Protein 1X7F (pdb70)

Sequence (347 aa):
MERKLGISLYPEEHSTKEKDMAYISAAARRHGFSRIFTCLLSVAEFKEIINHAKDNNMEVILDVAPAVFYSDLSFFAELGADGIRLDVGFDGLTEAKMTNNPYGLKIELNVSNNDIAYLEENILSHQANKSALIGCHNFYPQKFTGLPYDYFIRCSEERFKKHGIRSSAAFITSHVANIGPWDINDGLCTLEEHRNLPIEVQAKHLWATGLIDDVIIGNAYASEEEELEKLGNLNRYYMLQLKVHFVDEATEVEKRATLQELHVRRGDITEYMVRSTEVRRKKYKDYDFPVRESVLQERGQVVIIGNNSFGKYKGELQQIILKEMPIDEERKNIVGTIAEEEELFLLDYVGAWTQFTCVE

B-factor: mean 38.88, std 7.02, range [10.24, 74.24]

CATH classification: 3.20.20.70 (+1 more: 2.40.100.10)

Solvent-accessible surface area: 16015 Å² total; per-residue (Å²): 153,113,49,31,0,0,0,0,1,2,16,76,83,30,57,63,101,117,1,33,62,10,0,37,16,0,31,154,31,39,5,30,2,2,10,4,14,28,34,103,116,77,99,24,78,76,7,4,66,48,0,118,99,47,127,5,24,1,1,0,22,17,32,117,100,64,176,266,70,110,7,38,94,21,32,122,5,27,9,56,0,9,17,16,65,118,32,112,87,0,71,43,0,1,122,14,5,92,24,121,99,62,5,64,0,1,0,17,0,9,79,34,89,58,23,5,80,60,0,50,83,53,164,28,64,94,90,8,6,3,0,0,0,36,29,41,25,106,117,168,57,10,14,85,69,102,54,0,30,121,0,0,88,77,5,105,158,35,59,9,35,3,0,0,3,0,1,6,99,82,14,138,34,7,9,155,138,101,51,52,13,0,0,0,0,36,85,0,13,136,29,46,5,33,1,0,0,20,1,0,10,30,24,27,21,1,12,0,0,1,0,0,3,1,46,6,30,88,105,14,2,79,84,0,26,112,22,65,41,136,43,20,33,0,76,2,93,37,38,146,105,11,47,129,17,0,61,86,0,0,66,133,22,97,1,42,18,77,16,96,100,40,116,90,22,0,48,2,8,113,5,38,119,130,8,127,128,98,97,0,61,78,56,152,14,73,69,7,85,89,2,13,0,3,0,3,0,65,60,30,60,146,79,39,0,3,1,9,0,0,18,89,112,27,108,95,28,92,114,13,1,29,0,0,56,5,5,151,70,3,37,58,0,1,105,50,1,27,54,170,40,93,0,25,1,48,134

Structure (mmCIF, N/CA/C/O backbone):
data_1X7F
#
_entry.id   1X7F
#
_cell.length_a   141.681
_cell.length_b   141.681
_cell.length_c   141.681
_cell.angle_alpha   90.00
_cell.angle_beta   90.00
_cell.angle_gamma   90.00
#
_symmetry.space_group_name_H-M   'P 43 3 2'
#
loop_
_entity.id
_entity.type
_entity.pdbx_description
1 polymer 'outer surface protein'
2 water water
#
loop_
_atom_s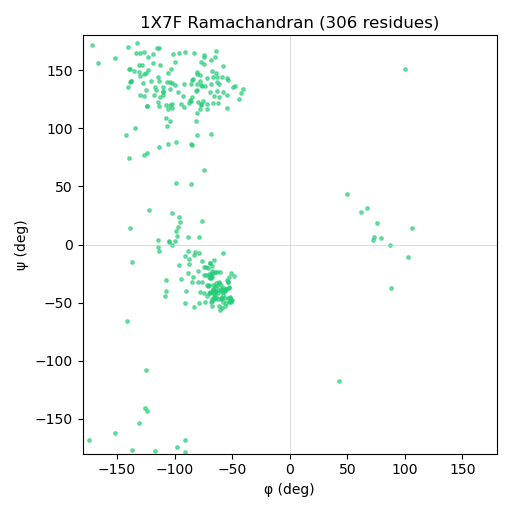ite.group_PDB
_atom_site.id
_atom_site.type_symbol
_atom_site.label_atom_id
_atom_site.label_alt_id
_atom_site.label_comp_id
_atom_site.label_asym_id
_atom_site.label_entity_id
_atom_site.label_seq_id
_atom_site.pdbx_PDB_ins_code
_atom_site.Cartn_x
_atom_site.Cartn_y
_atom_site.Cartn_z
_atom_site.occupancy
_atom_site.B_iso_or_equiv
_atom_site.auth_seq_id
_atom_site.auth_comp_id
_atom_site.auth_asym_id
_atom_site.auth_atom_id
_atom_site.pdbx_PDB_model_num
ATOM 1 N N . MET A 1 25 ? 0.347 -23.470 12.685 1.00 51.41 1 MET A N 1
ATOM 2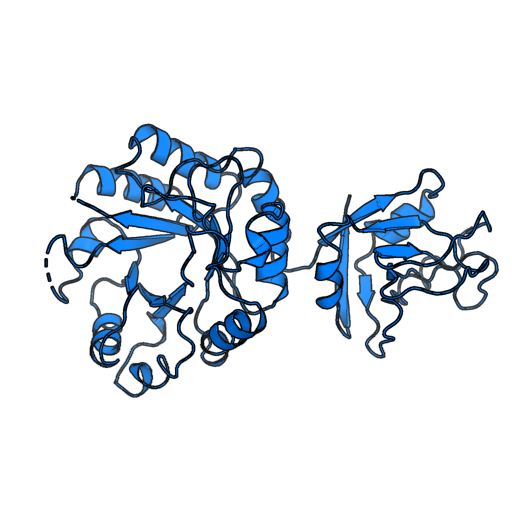 C CA . MET A 1 25 ? 1.628 -24.195 12.402 1.00 52.09 1 MET A CA 1
ATOM 3 C C . MET A 1 25 ? 2.522 -24.288 13.641 1.00 49.85 1 MET A C 1
ATOM 4 O O . MET A 1 25 ? 2.750 -23.292 14.332 1.00 50.06 1 MET A O 1
ATOM 9 N N . GLU A 1 26 ? 3.006 -25.501 13.905 1.00 47.83 2 GLU A N 1
ATOM 10 C CA . GLU A 1 26 ? 3.907 -25.789 15.017 1.00 46.39 2 GLU A CA 1
ATOM 11 C C . GLU A 1 26 ? 5.191 -24.966 14.934 1.00 44.03 2 GLU A C 1
ATOM 12 O O . GLU A 1 26 ? 5.692 -24.696 13.835 1.00 44.33 2 GLU A O 1
ATOM 18 N N . ARG A 1 27 ? 5.697 -24.558 16.100 1.00 41.24 3 ARG A N 1
ATOM 19 C CA . ARG A 1 27 ? 6.910 -23.731 16.210 1.00 38.82 3 ARG A CA 1
ATOM 20 C C . ARG A 1 27 ? 8.033 -24.525 16.858 1.00 37.51 3 ARG A C 1
ATOM 21 O O . ARG A 1 27 ? 7.854 -25.118 17.923 1.00 37.64 3 ARG A O 1
ATOM 29 N N . LYS A 1 28 ? 9.179 -24.569 16.191 1.00 36.43 4 LYS A N 1
ATOM 30 C CA . LYS A 1 28 ? 10.290 -25.384 16.658 1.00 35.85 4 LYS A CA 1
ATOM 31 C C . LYS A 1 28 ? 11.448 -24.527 17.093 1.00 34.62 4 LYS A C 1
ATOM 32 O O . LYS A 1 28 ? 11.609 -23.397 16.618 1.00 33.67 4 LYS A O 1
ATOM 38 N N . LEU A 1 29 ? 12.253 -25.086 17.995 1.00 34.20 5 LEU A N 1
ATOM 39 C CA . LEU A 1 29 ? 13.578 -24.558 18.305 1.00 33.61 5 LEU A CA 1
ATOM 40 C C . LEU A 1 29 ? 14.634 -25.437 17.642 1.00 33.89 5 LEU A C 1
ATOM 41 O O . LEU A 1 29 ? 14.513 -26.665 17.623 1.00 32.96 5 LEU A O 1
ATOM 46 N N . GLY A 1 30 ? 15.669 -24.797 17.097 1.00 34.20 6 GLY A N 1
ATOM 47 C CA . GLY A 1 30 ? 16.759 -25.515 16.448 1.00 33.36 6 GLY A CA 1
ATOM 48 C C . GLY A 1 30 ? 18.124 -25.086 16.934 1.00 33.46 6 GLY A C 1
ATOM 49 O O . GLY A 1 30 ? 18.257 -24.048 17.571 1.00 33.59 6 GLY A O 1
ATOM 50 N N . ILE A 1 31 ? 19.129 -25.906 16.626 1.00 34.15 7 ILE A N 1
ATOM 51 C CA . ILE A 1 31 ? 20.553 -25.645 16.911 1.00 33.93 7 ILE A CA 1
ATOM 52 C C . ILE A 1 31 ? 21.356 -25.891 15.635 1.00 34.65 7 ILE A C 1
ATOM 53 O O . ILE A 1 31 ? 20.939 -26.678 14.772 1.00 33.84 7 ILE A O 1
ATOM 58 N N . SER A 1 32 ? 22.515 -25.244 15.512 1.00 35.05 8 SER A N 1
ATOM 59 C CA . SER A 1 32 ? 23.396 -25.528 14.376 1.00 34.77 8 SER A CA 1
ATOM 60 C C . SER A 1 32 ? 24.596 -26.341 14.812 1.00 35.63 8 SER A C 1
ATOM 61 O O . SER A 1 32 ? 25.055 -26.187 15.943 1.00 36.53 8 SER A O 1
ATOM 64 N N . LEU A 1 33 ? 25.090 -27.204 13.913 1.00 35.93 9 LEU A N 1
ATOM 65 C CA . LEU A 1 33 ? 26.341 -27.944 14.112 1.00 36.27 9 LEU A CA 1
ATOM 66 C C . LEU A 1 33 ? 27.344 -27.684 12.989 1.00 36.22 9 LEU A C 1
ATOM 67 O O . LEU A 1 33 ? 26.965 -27.423 11.849 1.00 36.00 9 LEU A O 1
ATOM 72 N N . TYR A 1 34 ? 28.629 -27.761 13.328 1.00 36.13 10 TYR A N 1
ATOM 73 C CA . TYR A 1 34 ? 29.716 -27.629 12.355 1.00 35.37 10 TYR A CA 1
ATOM 74 C C . TYR A 1 34 ? 30.736 -28.666 12.757 1.00 35.35 10 TYR A C 1
ATOM 75 O O . TYR A 1 34 ? 31.774 -28.333 13.332 1.00 35.59 10 TYR A O 1
ATOM 84 N N . PRO A 1 35 ? 30.436 -29.937 12.471 1.00 35.51 11 PRO A N 1
ATOM 85 C CA . PRO A 1 35 ? 31.224 -31.044 13.003 1.00 35.68 11 PRO A CA 1
ATOM 86 C C . PRO A 1 35 ? 32.725 -30.973 12.696 1.00 35.66 11 PRO A C 1
ATOM 87 O O . PRO A 1 35 ? 33.536 -31.439 13.502 1.00 34.90 11 PRO A O 1
ATOM 91 N N A GLU A 1 36 ? 33.091 -30.391 11.557 0.50 35.96 12 GLU A N 1
ATOM 92 N N B GLU A 1 36 ? 33.080 -30.378 11.560 0.50 36.11 12 GLU A N 1
ATOM 93 C CA A GLU A 1 36 ? 34.508 -30.301 11.175 0.50 36.73 12 GLU A CA 1
ATOM 94 C CA B GLU A 1 36 ? 34.485 -30.268 11.147 0.50 37.05 12 GLU A CA 1
ATOM 95 C C A GLU A 1 36 ? 35.298 -29.355 12.082 0.50 37.03 12 GLU A C 1
ATOM 96 C C B GLU A 1 36 ? 35.288 -29.350 12.065 0.50 37.21 12 GLU A C 1
ATOM 97 O O A GLU A 1 36 ? 36.514 -29.486 12.206 0.50 37.08 12 GLU A O 1
ATOM 98 O O B GLU A 1 36 ? 36.503 -29.495 12.185 0.50 37.24 12 GLU A O 1
ATOM 109 N N . HIS A 1 37 ? 34.595 -28.422 12.722 1.00 37.51 13 HIS A N 1
ATOM 110 C CA . HIS A 1 37 ? 35.215 -27.491 13.670 1.00 37.93 13 HIS A CA 1
ATOM 111 C C . HIS A 1 37 ? 35.154 -27.981 15.120 1.00 37.83 13 HIS A C 1
ATOM 112 O O . HIS A 1 37 ? 35.430 -27.211 16.048 1.00 38.18 13 HIS A O 1
ATOM 119 N N . SER A 1 38 ? 34.803 -29.256 15.305 1.00 37.24 14 SER A N 1
ATOM 120 C CA . SER A 1 38 ? 34.599 -29.831 16.635 1.00 37.25 14 SER A CA 1
ATOM 121 C C . SER A 1 38 ? 34.891 -31.341 16.663 1.00 37.15 14 SER A C 1
ATOM 122 O O . SER A 1 38 ? 35.583 -31.861 15.778 1.00 37.73 14 SER A O 1
ATOM 125 N N . THR A 1 39 ? 34.402 -32.028 17.699 1.00 36.69 15 THR A N 1
ATOM 126 C CA . THR A 1 39 ? 34.445 -33.491 17.761 1.00 36.70 15 THR A CA 1
ATOM 127 C C . THR A 1 39 ? 33.032 -34.052 17.829 1.00 36.26 15 THR A C 1
ATOM 128 O O . THR A 1 39 ? 32.115 -33.363 18.251 1.00 36.61 15 THR A O 1
ATOM 132 N N . LYS A 1 40 ? 32.859 -35.302 17.410 1.00 36.51 16 LYS A N 1
ATOM 133 C CA . LYS A 1 40 ? 31.545 -35.947 17.438 1.00 36.70 16 LYS A CA 1
ATOM 134 C C . LYS A 1 40 ? 30.996 -36.041 18.867 1.00 36.99 16 LYS A C 1
ATOM 135 O O . LYS A 1 40 ? 29.793 -35.955 19.067 1.00 37.14 16 LYS A O 1
ATOM 141 N N . GLU A 1 41 ? 31.893 -36.190 19.843 1.00 37.60 17 GLU A N 1
ATOM 142 C CA . GLU A 1 41 ? 31.539 -36.280 21.259 1.00 38.11 17 GLU A CA 1
ATOM 143 C C . GLU A 1 41 ? 30.813 -35.028 21.744 1.00 38.03 17 GLU A C 1
ATOM 144 O O . GLU A 1 41 ? 29.696 -35.115 22.250 1.00 38.45 17 GLU A O 1
ATOM 150 N N . LYS A 1 42 ? 31.444 -33.869 21.579 1.00 38.17 18 LYS A N 1
ATOM 151 C CA . LYS A 1 42 ? 30.854 -32.600 22.014 1.00 38.15 18 LYS A CA 1
ATOM 152 C C . LYS A 1 42 ? 29.627 -32.194 21.201 1.00 37.66 18 LYS A C 1
ATOM 153 O O . LYS A 1 42 ? 28.783 -31.441 21.693 1.00 38.18 18 LYS A O 1
ATOM 159 N N . ASP A 1 43 ? 29.536 -32.676 19.961 1.00 36.71 19 ASP A N 1
ATOM 160 C CA . ASP A 1 43 ? 28.365 -32.417 19.116 1.00 36.03 19 ASP A CA 1
ATOM 161 C C . ASP A 1 43 ? 27.184 -33.261 19.601 1.00 35.60 19 ASP A C 1
ATOM 162 O O . ASP A 1 43 ? 26.041 -32.788 19.636 1.00 35.41 19 ASP A O 1
ATOM 167 N N . MET A 1 44 ? 27.473 -34.514 19.946 1.00 34.90 20 MET A N 1
ATOM 168 C CA . MET A 1 44 ? 26.460 -35.442 20.444 1.00 34.97 20 MET A CA 1
ATOM 169 C C . MET A 1 44 ? 25.981 -35.029 21.831 1.00 34.57 20 MET A C 1
ATOM 170 O O . MET A 1 44 ? 24.789 -35.068 22.108 1.00 35.12 20 MET A O 1
ATOM 175 N N . ALA A 1 45 ? 26.911 -34.612 22.687 1.00 34.55 21 ALA A N 1
ATOM 176 C CA . ALA A 1 45 ? 26.569 -34.053 23.991 1.00 35.24 21 ALA A CA 1
ATOM 177 C C . ALA A 1 45 ? 25.656 -32.806 23.870 1.00 35.72 21 ALA A C 1
ATOM 178 O O . ALA A 1 45 ? 24.715 -32.630 24.654 1.00 37.03 21 ALA A O 1
ATOM 180 N N . TYR A 1 46 ? 25.918 -31.977 22.867 1.00 35.41 22 TYR A N 1
ATOM 181 C CA . TYR A 1 46 ? 25.138 -30.757 22.591 1.00 35.39 22 TYR A CA 1
ATOM 182 C C . TYR A 1 46 ? 23.710 -31.044 22.131 1.00 34.81 22 TYR A C 1
ATOM 183 O O . TYR A 1 46 ? 22.761 -30.410 22.600 1.00 35.36 22 TYR A O 1
ATOM 192 N N . ILE A 1 47 ? 23.581 -31.972 21.186 1.00 34.66 23 ILE A N 1
ATOM 193 C CA . ILE A 1 47 ? 22.295 -32.495 20.738 1.00 34.35 23 ILE A CA 1
ATOM 194 C C . ILE A 1 47 ? 21.496 -32.991 21.945 1.00 35.51 23 ILE A C 1
ATOM 195 O O . ILE A 1 47 ? 20.311 -32.681 22.074 1.00 35.13 23 ILE A O 1
ATOM 200 N N . SER A 1 48 ? 22.151 -33.753 22.828 1.00 35.98 24 SER A N 1
ATOM 201 C CA . SER A 1 48 ? 21.518 -34.227 24.063 1.00 36.82 24 SER A CA 1
ATOM 202 C C . SER A 1 48 ? 21.044 -33.065 24.953 1.00 36.85 24 SER A C 1
ATOM 203 O O . SER A 1 48 ? 19.917 -33.091 25.448 1.00 37.64 24 SER A O 1
ATOM 206 N N . ALA A 1 49 ? 21.922 -32.076 25.150 1.00 36.05 25 ALA A N 1
ATOM 207 C CA . ALA A 1 49 ? 21.642 -30.858 25.910 1.00 36.38 25 ALA A CA 1
ATOM 208 C C . ALA A 1 49 ? 20.459 -30.078 25.346 1.00 36.49 25 ALA A C 1
ATOM 209 O O . ALA A 1 49 ? 19.563 -29.705 26.088 1.00 37.43 25 ALA A O 1
ATOM 211 N N . ALA A 1 50 ? 20.461 -29.829 24.038 1.00 36.45 26 ALA A N 1
ATOM 212 C CA . ALA A 1 50 ? 19.372 -29.091 23.386 1.00 36.25 26 ALA A CA 1
ATOM 213 C C . ALA A 1 50 ? 18.027 -29.834 23.451 1.00 36.40 26 ALA A C 1
ATOM 214 O O . ALA A 1 50 ? 16.969 -29.206 23.548 1.00 36.34 26 ALA A O 1
ATOM 216 N N . ALA A 1 51 ? 18.091 -31.165 23.414 1.00 36.53 27 ALA A N 1
ATOM 217 C CA . ALA A 1 51 ? 16.918 -32.042 23.479 1.00 36.77 27 ALA A CA 1
ATOM 218 C C . ALA A 1 51 ? 16.178 -31.959 24.799 1.00 36.89 27 ALA A C 1
ATOM 219 O O . ALA A 1 51 ? 14.955 -32.088 24.819 1.00 36.80 27 ALA A O 1
ATOM 221 N N A ARG A 1 52 ? 16.904 -31.769 25.899 0.50 36.82 28 ARG A N 1
ATOM 222 N N B ARG A 1 52 ? 16.916 -31.755 25.889 0.50 37.26 28 ARG A N 1
ATOM 223 C CA A ARG A 1 52 ? 16.250 -31.648 27.203 0.50 37.00 28 ARG A CA 1
ATOM 224 C CA B ARG A 1 52 ? 16.300 -31.635 27.207 0.50 37.99 28 ARG A CA 1
ATOM 225 C C A ARG A 1 52 ? 15.763 -30.214 27.479 0.50 36.72 28 ARG A C 1
ATOM 226 C C B ARG A 1 52 ? 15.557 -30.308 27.385 0.50 37.25 28 ARG A C 1
ATOM 227 O O A ARG A 1 52 ? 15.424 -29.862 28.612 0.50 37.07 28 ARG A O 1
ATOM 228 O O B ARG A 1 52 ? 14.836 -30.127 28.367 0.50 37.63 28 ARG A O 1
ATOM 243 N N . HIS A 1 53 ? 15.722 -29.401 26.421 1.00 36.37 29 HIS A N 1
ATOM 244 C CA . HIS A 1 53 ? 15.050 -28.086 26.443 1.00 35.63 29 HIS A CA 1
ATOM 245 C C . HIS A 1 53 ? 14.104 -27.868 25.251 1.00 34.85 29 HIS A C 1
ATOM 246 O O . HIS A 1 53 ? 13.846 -26.728 24.868 1.00 35.80 29 HIS A O 1
ATOM 253 N N . GLY A 1 54 ? 13.617 -28.956 24.658 1.00 34.92 30 GLY A N 1
ATOM 254 C CA . GLY A 1 54 ? 12.612 -28.907 23.584 1.00 35.06 30 GLY A CA 1
ATOM 255 C C . GLY A 1 54 ? 13.058 -28.487 22.189 1.00 35.32 30 GLY A C 1
ATOM 256 O O . GLY A 1 54 ? 12.231 -28.093 21.352 1.00 35.38 30 GLY A O 1
ATOM 257 N N . PHE A 1 55 ? 14.359 -28.554 21.922 1.00 34.66 31 PHE A N 1
ATOM 258 C CA . PHE A 1 55 ? 14.846 -28.341 20.562 1.00 34.06 31 PHE A CA 1
ATOM 259 C C . PHE A 1 55 ? 14.559 -29.622 19.763 1.00 33.85 31 PHE A C 1
ATOM 260 O O . PHE A 1 55 ? 14.736 -30.726 20.270 1.00 32.32 31 PHE A O 1
ATOM 268 N N . SER A 1 56 ? 14.086 -29.468 18.531 1.00 33.63 32 SER A N 1
ATOM 269 C CA . SER A 1 56 ? 13.725 -30.623 17.711 1.00 34.13 32 SER A CA 1
ATOM 270 C C . SER A 1 56 ? 14.169 -30.470 16.246 1.00 34.17 32 SER A C 1
ATOM 271 O O . SER A 1 56 ? 13.714 -31.197 15.366 1.00 34.20 32 SER A O 1
ATOM 274 N N . ARG A 1 57 ? 15.047 -29.510 15.993 1.00 35.63 33 ARG A N 1
ATOM 275 C CA . ARG A 1 57 ? 15.516 -29.234 14.645 1.00 36.64 33 ARG A CA 1
ATOM 276 C C . ARG A 1 57 ? 17.021 -28.952 14.681 1.00 36.66 33 ARG A C 1
ATOM 277 O O . ARG A 1 57 ? 17.511 -28.291 15.604 1.00 36.35 33 ARG A O 1
ATOM 285 N N . ILE A 1 58 ? 17.742 -29.475 13.688 1.00 36.42 34 ILE A N 1
ATOM 286 C CA . ILE A 1 58 ? 19.175 -29.233 13.535 1.00 36.97 34 ILE A CA 1
ATOM 287 C C . ILE A 1 58 ? 19.514 -28.669 12.143 1.00 38.10 34 ILE A C 1
ATOM 288 O O . ILE A 1 58 ? 19.042 -29.183 11.121 1.00 38.03 34 ILE A O 1
ATOM 293 N N . PHE A 1 59 ? 20.325 -27.614 12.120 1.00 38.26 35 PHE A N 1
ATOM 294 C CA . PHE A 1 59 ? 20.965 -27.146 10.893 1.00 39.07 35 PHE A CA 1
ATOM 295 C C . PHE A 1 59 ? 22.422 -27.600 10.886 1.00 39.74 35 PHE A C 1
ATOM 296 O O . PHE A 1 59 ? 23.186 -27.296 11.787 1.00 39.34 35 PHE A O 1
ATOM 304 N N . THR A 1 60 ? 22.810 -28.363 9.884 1.00 42.43 36 THR A N 1
ATOM 305 C CA . THR A 1 60 ? 24.194 -28.823 9.847 1.00 45.20 36 THR A CA 1
ATOM 306 C C . THR A 1 60 ? 24.883 -28.489 8.539 1.00 45.56 36 THR A C 1
ATOM 307 O O . THR A 1 60 ? 24.267 -28.481 7.470 1.00 45.33 36 THR A O 1
ATOM 311 N N . CYS A 1 61 ? 26.175 -28.219 8.661 1.00 46.75 37 CYS A N 1
ATOM 312 C CA . CYS A 1 61 ? 26.959 -27.613 7.610 1.00 47.11 37 CYS A CA 1
ATOM 313 C C . CYS A 1 61 ? 28.180 -28.458 7.243 1.00 47.39 37 CYS A C 1
ATOM 314 O O . CYS A 1 61 ? 29.050 -28.713 8.084 1.00 47.05 37 CYS A O 1
ATOM 317 N N . LEU A 1 62 ? 28.233 -28.892 5.987 1.00 47.93 38 LEU A N 1
ATOM 318 C CA . LEU A 1 62 ? 29.380 -29.634 5.478 1.00 49.02 38 LEU A CA 1
ATOM 319 C C . LEU A 1 62 ? 30.182 -28.724 4.558 1.00 49.00 38 LEU A C 1
ATOM 320 O O . LEU A 1 62 ? 29.802 -28.488 3.408 1.00 49.01 38 LEU A O 1
ATOM 325 N N . LEU A 1 63 ? 31.285 -28.205 5.089 1.00 49.27 39 LEU A N 1
ATOM 326 C CA . LEU A 1 63 ? 32.096 -27.209 4.398 1.00 50.05 39 LEU A CA 1
ATOM 327 C C . LEU A 1 63 ? 33.196 -27.826 3.540 1.00 50.39 39 LEU A C 1
ATOM 328 O O . LEU A 1 63 ? 33.437 -27.369 2.427 1.00 50.73 39 LEU A O 1
ATOM 333 N N . SER A 1 64 ? 33.843 -28.871 4.049 1.00 50.92 40 SER A N 1
ATOM 334 C CA . SER A 1 64 ? 34.992 -29.470 3.376 1.00 51.44 40 SER A CA 1
ATOM 335 C C . SER A 1 64 ? 34.941 -30.995 3.407 1.00 51.97 40 SER A C 1
ATOM 336 O O . SER A 1 64 ? 34.515 -31.594 4.399 1.00 52.93 40 SER A O 1
ATOM 339 N N . VAL A 1 73 ? 31.786 -39.271 6.467 1.00 50.00 49 VAL A N 1
ATOM 340 C CA . VAL A 1 73 ? 30.545 -39.988 6.190 1.00 49.87 49 VAL A CA 1
ATOM 341 C C . VAL A 1 73 ? 30.034 -40.665 7.460 1.00 50.05 49 VAL A C 1
ATOM 342 O O . VAL A 1 73 ? 28.980 -40.293 7.972 1.00 49.95 49 VAL A O 1
ATOM 346 N N . ALA A 1 74 ? 30.790 -41.643 7.964 1.00 50.11 50 ALA A N 1
ATOM 347 C CA . ALA A 1 74 ? 30.383 -42.440 9.133 1.00 50.02 50 ALA A CA 1
ATOM 348 C C . ALA A 1 74 ? 30.152 -41.617 10.407 1.00 50.05 50 ALA A C 1
ATOM 349 O O . ALA A 1 74 ? 29.272 -41.941 11.212 1.00 49.90 50 ALA A O 1
ATOM 351 N N . GLU A 1 75 ? 30.943 -40.559 10.583 1.00 49.80 51 GLU A N 1
ATOM 352 C CA . GLU A 1 75 ? 30.823 -39.694 11.757 1.00 49.67 51 GLU A CA 1
ATO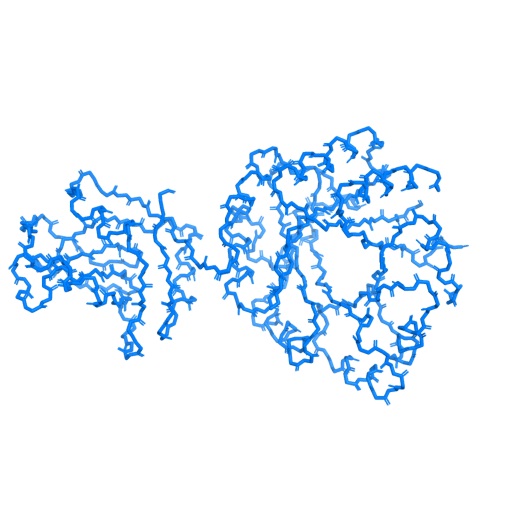M 353 C C . GLU A 1 75 ? 29.646 -38.732 11.648 1.00 49.46 51 GLU A C 1
ATOM 354 O O . GLU A 1 75 ? 28.946 -38.504 12.634 1.00 49.49 51 GLU A O 1
ATOM 360 N N . PHE A 1 76 ? 29.439 -38.166 10.456 1.00 49.23 52 PHE A N 1
ATOM 361 C CA . PHE A 1 76 ? 28.203 -37.443 10.143 1.00 48.74 52 PHE A CA 1
ATOM 362 C C . PHE A 1 76 ? 27.006 -38.378 10.344 1.00 48.22 52 PHE A C 1
ATOM 363 O O . PHE A 1 76 ? 25.959 -37.957 10.817 1.00 48.25 52 PHE A O 1
ATOM 371 N N . LYS A 1 77 ? 27.189 -39.649 9.994 1.00 47.22 53 LYS A N 1
ATOM 372 C CA . LYS A 1 77 ? 26.168 -40.681 10.166 1.00 46.79 53 LYS A CA 1
ATOM 373 C C . LYS A 1 77 ? 25.874 -40.986 11.640 1.00 46.01 53 LYS A C 1
ATOM 374 O O . LYS A 1 77 ? 24.706 -41.225 12.011 1.00 45.48 53 LYS A O 1
ATOM 380 N N . GLU A 1 78 ? 26.932 -40.995 12.463 1.00 45.36 54 GLU A N 1
ATOM 381 C CA . GLU A 1 78 ? 26.782 -41.206 13.901 1.00 44.99 54 GLU A CA 1
ATOM 382 C C . GLU A 1 78 ? 26.058 -40.025 14.548 1.00 44.71 54 GLU A C 1
ATOM 383 O O . GLU A 1 78 ? 25.052 -40.207 15.242 1.00 44.76 54 GLU A O 1
ATOM 389 N N . ILE A 1 79 ? 26.577 -38.822 14.306 1.00 43.77 55 ILE A N 1
ATOM 390 C CA . ILE A 1 79 ? 25.975 -37.595 14.808 1.00 43.37 55 ILE A CA 1
ATOM 391 C C . ILE A 1 79 ? 24.495 -37.507 14.422 1.00 43.13 55 ILE A C 1
ATOM 392 O O . ILE A 1 79 ? 23.651 -37.255 15.285 1.00 42.77 55 ILE A O 1
ATOM 397 N N . ILE A 1 80 ? 24.191 -37.735 13.140 1.00 42.75 56 ILE A N 1
ATOM 398 C CA . ILE A 1 80 ? 22.814 -37.649 12.627 1.00 42.65 56 ILE A CA 1
ATOM 399 C C . ILE A 1 80 ? 21.898 -38.719 13.238 1.00 42.66 56 ILE A C 1
ATOM 400 O O . ILE A 1 80 ? 20.714 -38.460 13.497 1.00 42.98 56 ILE A O 1
ATOM 405 N N . ASN A 1 81 ? 22.455 -39.902 13.480 1.00 41.82 57 ASN A N 1
ATOM 406 C CA . ASN A 1 81 ? 21.715 -40.989 14.123 1.00 41.93 57 ASN A CA 1
ATOM 407 C C . ASN A 1 81 ? 21.374 -40.635 15.572 1.00 41.06 57 ASN A C 1
ATOM 408 O O . ASN A 1 81 ? 20.273 -40.912 16.053 1.00 40.18 57 ASN A O 1
ATOM 413 N N . HIS A 1 82 ? 22.335 -40.024 16.257 1.00 40.33 58 HIS A N 1
ATOM 414 C CA . HIS A 1 82 ? 22.122 -39.549 17.609 1.00 40.31 58 HIS A CA 1
ATOM 415 C C . HIS A 1 82 ? 21.020 -38.484 17.602 1.00 40.03 58 HIS A C 1
ATOM 416 O O . HIS A 1 82 ? 20.142 -38.495 18.463 1.00 40.05 58 HIS A O 1
ATOM 423 N N . ALA A 1 83 ? 21.056 -37.602 16.602 1.00 39.58 59 ALA A N 1
ATOM 424 C CA . ALA A 1 83 ? 20.012 -36.601 16.382 1.00 39.37 59 ALA A CA 1
ATOM 425 C C . ALA A 1 83 ? 18.629 -37.216 16.163 1.00 39.50 59 ALA A C 1
ATOM 426 O O . ALA A 1 83 ? 17.650 -36.759 16.752 1.00 39.38 59 ALA A O 1
ATOM 428 N N . LYS A 1 84 ? 18.553 -38.239 15.315 1.00 40.05 60 LYS A N 1
ATOM 429 C CA . LYS A 1 84 ? 17.285 -38.914 15.018 1.00 41.05 60 LYS A CA 1
ATOM 430 C C . LYS A 1 84 ? 16.731 -39.726 16.206 1.00 40.73 60 LYS A C 1
ATOM 431 O O . LYS A 1 84 ? 15.519 -39.895 16.325 1.00 40.81 60 LYS A O 1
ATOM 437 N N . ASP A 1 85 ? 17.622 -40.219 17.070 1.00 40.90 61 ASP A N 1
ATOM 438 C CA . ASP A 1 85 ? 17.228 -40.900 18.308 1.00 40.88 61 ASP A CA 1
ATOM 439 C C . ASP A 1 85 ? 16.627 -39.901 19.300 1.00 41.01 61 ASP A C 1
ATOM 440 O O . ASP A 1 85 ? 15.836 -40.277 20.174 1.00 40.32 61 ASP A O 1
ATOM 445 N N . ASN A 1 86 ? 17.020 -38.635 19.161 1.00 40.85 62 ASN A N 1
ATOM 446 C CA . ASN A 1 86 ? 16.497 -37.556 19.990 1.00 41.00 62 ASN A CA 1
ATOM 447 C C . ASN A 1 86 ? 15.447 -36.726 19.259 1.00 40.96 62 ASN A C 1
ATOM 448 O O . ASN A 1 86 ? 15.263 -35.542 19.554 1.00 41.52 62 ASN A O 1
ATOM 453 N N . ASN A 1 87 ? 14.771 -37.369 18.306 1.00 40.82 63 ASN A N 1
ATOM 454 C CA . ASN A 1 87 ? 13.645 -36.793 17.557 1.00 41.22 63 ASN A CA 1
ATOM 455 C C . ASN A 1 87 ? 13.899 -35.396 16.959 1.00 41.35 63 ASN A C 1
ATOM 456 O O . ASN A 1 87 ? 13.048 -34.499 17.015 1.00 41.47 63 ASN A O 1
ATOM 461 N N . MET A 1 88 ? 15.081 -35.227 16.373 1.00 41.47 64 MET A N 1
ATOM 462 C CA . MET A 1 88 ? 15.477 -33.942 15.803 1.00 41.35 64 MET A CA 1
ATOM 463 C C . MET A 1 88 ? 15.519 -33.994 14.286 1.00 40.76 64 MET A C 1
ATOM 464 O O . MET A 1 88 ? 16.136 -34.882 13.701 1.00 40.98 64 MET A O 1
ATOM 469 N N . GLU A 1 89 ? 14.850 -33.034 13.662 1.00 40.18 65 GLU A N 1
ATOM 470 C CA . GLU A 1 89 ? 14.801 -32.907 12.215 1.00 40.58 65 GLU A CA 1
ATOM 471 C C . GLU A 1 89 ? 16.135 -32.346 11.710 1.00 39.62 65 GLU A C 1
ATOM 472 O O . GLU A 1 89 ? 16.549 -31.280 12.130 1.00 38.86 65 GLU A O 1
ATOM 478 N N . VAL A 1 90 ? 16.798 -33.067 10.803 1.00 39.59 66 VAL A N 1
ATOM 479 C CA . VAL A 1 90 ? 18.138 -32.677 10.341 1.00 38.46 66 VAL A CA 1
ATOM 480 C C . VAL A 1 90 ? 18.123 -32.089 8.923 1.00 38.33 66 VAL A C 1
ATOM 481 O O . VAL A 1 90 ? 17.761 -32.770 7.961 1.00 37.93 66 VAL A O 1
ATOM 485 N N . ILE A 1 91 ? 18.509 -30.819 8.811 1.00 38.13 67 ILE A N 1
ATOM 486 C CA . ILE A 1 91 ? 18.673 -30.172 7.507 1.00 38.53 67 ILE A CA 1
ATOM 487 C C . ILE A 1 91 ? 20.164 -29.973 7.198 1.00 39.84 67 ILE A C 1
ATOM 488 O O . ILE A 1 91 ? 20.882 -29.308 7.955 1.00 38.24 67 ILE A O 1
ATOM 493 N N . LEU A 1 92 ? 20.611 -30.582 6.096 1.00 41.14 68 LEU A N 1
ATOM 494 C CA . LEU A 1 92 ? 22.001 -30.484 5.628 1.00 43.96 68 LEU A CA 1
ATOM 495 C C . LEU A 1 92 ? 22.233 -29.359 4.626 1.00 45.32 68 LEU A C 1
ATOM 496 O O . LEU A 1 92 ? 21.533 -29.249 3.621 1.00 44.75 68 LEU A O 1
ATOM 501 N N . ASP A 1 93 ? 23.224 -28.524 4.918 1.00 47.92 69 ASP A N 1
ATOM 502 C CA . ASP A 1 93 ? 23.758 -27.592 3.930 1.00 51.05 69 ASP A CA 1
ATOM 503 C C . ASP A 1 93 ? 25.144 -28.064 3.486 1.00 52.07 69 ASP A C 1
ATOM 504 O O . ASP A 1 93 ? 26.112 -28.018 4.252 1.00 52.53 69 ASP A O 1
ATOM 509 N N . VAL A 1 94 ? 25.222 -28.542 2.252 1.00 53.99 70 VAL A N 1
ATOM 510 C CA . VAL A 1 94 ? 26.479 -29.058 1.705 1.00 55.88 70 VAL A CA 1
ATOM 511 C C . VAL A 1 94 ? 26.994 -28.103 0.622 1.00 56.92 70 VAL A C 1
ATOM 512 O O . VAL A 1 94 ? 26.226 -27.658 -0.240 1.00 57.10 70 VAL A O 1
ATOM 516 N N . ALA A 1 95 ? 28.281 -27.764 0.702 1.00 58.37 71 ALA A N 1
ATOM 517 C CA . ALA A 1 95 ? 28.939 -26.917 -0.299 1.00 59.78 71 ALA A CA 1
ATOM 518 C C . ALA A 1 95 ? 28.932 -27.588 -1.685 1.00 60.49 71 ALA A C 1
ATOM 519 O O . ALA A 1 95 ? 29.426 -28.716 -1.834 1.00 60.14 71 ALA A O 1
ATOM 521 N N . PRO A 1 96 ? 28.347 -26.908 -2.680 1.00 61.34 72 PRO A N 1
ATOM 522 C CA . PRO A 1 96 ? 28.278 -27.422 -4.056 1.00 62.20 72 PRO A CA 1
ATOM 523 C C . PRO A 1 96 ? 29.628 -27.738 -4.711 1.00 62.70 72 PRO A C 1
ATOM 524 O O . PRO A 1 96 ? 29.652 -28.303 -5.802 1.00 63.06 72 PRO A O 1
ATOM 528 N N . ALA A 1 97 ? 30.729 -27.381 -4.050 1.00 63.44 73 ALA A N 1
ATOM 529 C CA . ALA A 1 97 ? 32.073 -27.685 -4.549 1.00 64.15 73 ALA A CA 1
ATOM 530 C C . ALA A 1 97 ? 32.547 -29.088 -4.160 1.00 64.54 73 ALA A C 1
ATOM 531 O O . ALA A 1 97 ? 33.282 -29.733 -4.920 1.00 64.30 73 ALA A O 1
ATOM 533 N N . VAL A 1 98 ? 32.110 -29.561 -2.990 1.00 64.80 74 VAL A N 1
ATOM 534 C CA . VAL A 1 98 ? 32.612 -30.820 -2.417 1.00 65.17 74 VAL A CA 1
ATOM 535 C C . VAL A 1 98 ? 31.875 -32.094 -2.916 1.00 65.39 74 VAL A C 1
ATOM 536 O O . VAL A 1 98 ? 31.407 -32.923 -2.128 1.00 65.33 74 VAL A O 1
ATOM 540 N N . PHE A 1 99 ? 31.786 -32.231 -4.240 1.00 65.85 75 PHE A N 1
ATOM 541 C CA . PHE A 1 99 ? 31.322 -33.466 -4.879 1.00 65.76 75 PHE A CA 1
ATOM 542 C C . PHE A 1 99 ? 32.392 -33.954 -5.850 1.00 65.66 75 PHE A C 1
ATOM 543 O O . PHE A 1 99 ? 32.478 -35.145 -6.145 1.00 65.29 75 PHE A O 1
ATOM 551 N N . TYR A 1 106 ? 24.486 -35.261 -8.761 1.00 56.81 82 TYR A N 1
ATOM 552 C CA . TYR A 1 106 ? 23.591 -34.160 -9.099 1.00 57.00 82 TYR A CA 1
ATOM 553 C C . TYR A 1 106 ? 22.265 -34.267 -8.340 1.00 56.85 82 TYR A C 1
ATOM 554 O O . TYR A 1 106 ? 22.218 -34.029 -7.129 1.00 56.39 82 TYR A O 1
ATOM 563 N N . SER A 1 107 ? 21.194 -34.617 -9.055 1.00 56.71 83 SER A N 1
ATOM 564 C CA . SER A 1 107 ? 19.904 -34.914 -8.423 1.00 56.04 83 SER A CA 1
ATOM 565 C C . SER A 1 107 ? 19.695 -36.430 -8.272 1.00 55.58 83 SER A C 1
ATOM 566 O O . SER A 1 107 ? 18.701 -37.009 -8.737 1.00 55.22 83 SER A O 1
ATOM 569 N N . ASP A 1 108 ? 20.701 -37.053 -7.655 1.00 54.88 84 ASP A N 1
ATOM 570 C CA . ASP A 1 108 ? 20.572 -38.318 -6.950 1.00 53.84 84 ASP A CA 1
ATOM 571 C C . ASP A 1 108 ? 20.829 -37.958 -5.487 1.00 52.80 84 ASP A C 1
ATOM 572 O O . ASP A 1 108 ? 21.954 -38.074 -4.987 1.00 52.82 84 ASP A O 1
ATOM 577 N N . LEU A 1 109 ? 19.782 -37.492 -4.810 1.00 51.28 85 LEU A N 1
ATOM 578 C CA . LEU A 1 109 ? 19.901 -37.028 -3.431 1.00 50.04 85 LEU A CA 1
ATOM 579 C C . LEU A 1 109 ? 20.012 -38.183 -2.424 1.00 49.20 85 LEU A C 1
ATOM 580 O O . LEU A 1 109 ? 19.768 -38.003 -1.221 1.00 49.25 85 LEU A O 1
ATOM 585 N N . SER A 1 110 ? 20.411 -39.354 -2.931 1.00 47.96 86 SER A N 1
ATOM 586 C CA . SER A 1 110 ? 20.551 -40.581 -2.141 1.00 46.83 86 SER A CA 1
ATOM 587 C C . SER A 1 110 ? 21.621 -40.475 -1.058 1.00 46.20 86 SER A C 1
ATOM 588 O O . SER A 1 110 ? 21.423 -40.963 0.059 1.00 46.12 86 SER A O 1
ATOM 591 N N . PHE A 1 111 ? 22.743 -39.830 -1.384 1.00 45.54 87 PHE A N 1
ATOM 592 C CA . PHE A 1 111 ? 23.821 -39.615 -0.411 1.00 45.51 87 PHE A CA 1
ATOM 593 C C . PHE A 1 111 ? 23.337 -38.899 0.866 1.00 45.70 87 PHE A C 1
ATOM 594 O O . PHE A 1 111 ? 23.786 -39.227 1.969 1.00 45.71 87 PHE A O 1
ATOM 602 N N . PHE A 1 112 ? 22.432 -37.930 0.711 1.00 45.39 88 PHE A N 1
ATOM 603 C CA . PHE A 1 112 ? 21.857 -37.219 1.856 1.00 45.90 88 PHE A CA 1
ATOM 604 C C . PHE A 1 112 ? 20.896 -38.115 2.643 1.00 45.91 88 PHE A C 1
ATOM 605 O O . PHE A 1 112 ? 20.819 -38.027 3.872 1.00 45.60 88 PHE A O 1
ATOM 613 N N . ALA A 1 113 ? 20.186 -38.987 1.923 1.00 46.19 89 ALA A N 1
ATOM 614 C CA . ALA A 1 113 ? 19.301 -39.985 2.531 1.00 46.15 89 ALA A CA 1
ATOM 615 C C . ALA A 1 113 ? 20.085 -40.992 3.375 1.00 46.09 89 ALA A C 1
ATOM 616 O O . ALA A 1 113 ? 19.693 -41.294 4.508 1.00 46.28 89 ALA A O 1
ATOM 618 N N . GLU A 1 114 ? 21.197 -41.486 2.821 1.00 45.52 90 GLU A N 1
ATOM 619 C CA . GLU A 1 114 ? 22.053 -42.469 3.494 1.00 45.39 90 GLU A CA 1
ATOM 620 C C . GLU A 1 114 ? 22.643 -41.955 4.809 1.00 44.86 90 GLU A C 1
ATOM 621 O O . GLU A 1 114 ? 22.850 -42.733 5.744 1.00 44.94 90 GLU A O 1
ATOM 627 N N . LEU A 1 115 ? 22.919 -40.652 4.871 1.00 44.38 91 LEU A N 1
ATOM 628 C CA . LEU A 1 115 ? 23.369 -40.018 6.113 1.00 44.48 91 LEU A CA 1
ATOM 629 C C . LEU A 1 115 ? 22.287 -40.022 7.185 1.00 44.03 91 LEU A C 1
ATOM 630 O O . LEU A 1 115 ? 22.584 -40.156 8.372 1.00 44.05 91 LEU A O 1
ATOM 635 N N . GLY A 1 116 ? 21.037 -39.874 6.753 1.00 43.80 92 GLY A N 1
ATOM 636 C CA . GLY A 1 116 ? 19.890 -39.821 7.664 1.00 43.45 92 GLY A CA 1
ATOM 637 C C . GLY A 1 116 ? 19.337 -38.415 7.805 1.00 42.92 92 GLY A C 1
ATOM 638 O O . GLY A 1 116 ? 18.576 -38.121 8.735 1.00 43.19 92 GLY A O 1
ATOM 639 N N . ALA A 1 117 ? 19.753 -37.540 6.889 1.00 42.16 93 ALA A N 1
ATOM 640 C CA . ALA A 1 117 ? 19.256 -36.175 6.816 1.00 40.75 93 ALA A CA 1
ATOM 641 C C . ALA A 1 117 ? 17.789 -36.176 6.403 1.00 40.20 93 ALA A C 1
ATOM 642 O O . ALA A 1 117 ? 17.337 -37.061 5.672 1.00 40.00 93 ALA A O 1
ATOM 644 N N . ASP A 1 118 ? 17.054 -35.180 6.884 1.00 39.54 94 ASP A N 1
ATOM 645 C CA . ASP A 1 118 ? 15.620 -35.059 6.630 1.00 38.95 94 ASP A CA 1
ATOM 646 C C . ASP A 1 118 ? 15.346 -34.128 5.460 1.00 38.17 94 ASP A C 1
ATOM 647 O O . ASP A 1 118 ? 14.250 -34.134 4.889 1.00 37.42 94 ASP A O 1
ATOM 652 N N . GLY A 1 119 ? 16.357 -33.330 5.117 1.00 37.53 95 GLY A N 1
ATOM 653 C CA . GLY A 1 119 ? 16.264 -32.359 4.039 1.00 36.23 95 GLY A CA 1
ATOM 654 C C . GLY A 1 119 ? 17.592 -31.713 3.710 1.00 35.98 95 GLY A C 1
ATOM 655 O O . GLY A 1 119 ? 18.584 -31.912 4.407 1.00 34.62 95 GLY A O 1
ATOM 656 N N . ILE A 1 120 ? 17.599 -30.947 2.626 1.00 36.56 96 ILE A N 1
ATOM 657 C CA . ILE A 1 120 ? 18.779 -30.218 2.180 1.00 37.69 96 ILE A CA 1
ATOM 658 C C . ILE A 1 120 ? 18.428 -28.765 1.913 1.00 38.51 96 ILE A C 1
ATOM 659 O O . ILE A 1 120 ? 17.321 -28.463 1.456 1.00 38.13 96 ILE A O 1
ATOM 664 N N . ARG A 1 121 ? 19.377 -27.875 2.199 1.00 39.90 97 ARG A N 1
ATOM 665 C CA . ARG A 1 121 ? 19.208 -26.465 1.890 1.00 41.58 97 ARG A CA 1
ATOM 666 C C . ARG A 1 121 ? 19.762 -26.127 0.516 1.00 42.50 97 ARG A C 1
ATOM 667 O O . ARG A 1 121 ? 20.814 -26.634 0.101 1.00 42.34 97 ARG A O 1
ATOM 675 N N . LEU A 1 122 ? 19.004 -25.307 -0.206 1.00 43.45 98 LEU A N 1
ATOM 676 C CA . LEU A 1 122 ? 19.465 -24.708 -1.447 1.00 44.02 98 LEU A CA 1
ATOM 677 C C . LEU A 1 122 ? 19.759 -23.243 -1.140 1.00 44.92 98 LEU A C 1
ATOM 678 O O . LEU A 1 122 ? 18.897 -22.370 -1.281 1.00 44.49 98 LEU A O 1
ATOM 683 N N . ASP A 1 123 ? 20.986 -23.009 -0.683 1.00 46.21 99 ASP A N 1
ATOM 684 C CA . ASP A 1 123 ? 21.488 -21.689 -0.318 1.00 47.63 99 ASP A CA 1
ATOM 685 C C . ASP A 1 123 ? 21.410 -20.716 -1.507 1.00 47.56 99 ASP A C 1
ATOM 686 O O . ASP A 1 123 ? 21.002 -19.556 -1.366 1.00 47.14 99 ASP A O 1
ATOM 691 N N . VAL A 1 124 ? 21.809 -21.212 -2.675 1.00 47.64 100 VAL A N 1
ATOM 692 C CA . VAL A 1 124 ? 21.650 -20.493 -3.931 1.00 47.89 100 VAL A CA 1
ATOM 693 C C . VAL A 1 124 ? 20.662 -21.288 -4.791 1.00 48.45 100 VAL A C 1
ATOM 694 O O . VAL A 1 124 ? 20.638 -22.523 -4.747 1.00 48.00 100 VAL A O 1
ATOM 698 N N . GLY A 1 125 ? 19.838 -20.568 -5.545 1.00 49.12 101 GLY A N 1
ATOM 699 C CA . GLY A 1 125 ? 18.819 -21.180 -6.384 1.00 49.78 101 GLY A CA 1
ATOM 700 C C . GLY A 1 125 ? 19.259 -21.485 -7.803 1.00 50.31 101 GLY A C 1
ATOM 701 O O . GLY A 1 125 ? 20.415 -21.260 -8.185 1.00 50.65 101 GLY A O 1
ATOM 702 N N . PHE A 1 126 ? 18.320 -22.013 -8.582 1.00 50.35 102 PHE A N 1
ATOM 703 C CA . PHE A 1 126 ? 18.550 -22.338 -9.984 1.00 50.58 102 PHE A CA 1
ATOM 704 C C . PHE A 1 126 ? 17.472 -21.637 -10.812 1.00 50.10 102 PHE A C 1
ATOM 705 O O . PHE A 1 126 ? 17.096 -20.500 -10.501 1.00 50.25 102 PHE A O 1
ATOM 713 N N . ASP A 1 127 ? 16.965 -22.314 -11.842 1.00 49.21 103 ASP A N 1
ATOM 714 C CA . ASP A 1 127 ? 15.971 -21.736 -12.749 1.00 48.33 103 ASP A CA 1
ATOM 715 C C . ASP A 1 127 ? 14.530 -21.947 -12.274 1.00 47.75 103 ASP A C 1
ATOM 716 O O . ASP A 1 127 ? 13.581 -21.627 -12.998 1.00 47.90 103 ASP A O 1
ATOM 721 N N . GLY A 1 128 ? 14.372 -22.488 -11.067 1.00 46.71 104 GLY A N 1
ATOM 722 C CA . GLY A 1 128 ? 13.055 -22.820 -10.530 1.00 45.66 104 GLY A CA 1
ATOM 723 C C . GLY A 1 128 ? 12.586 -24.214 -10.916 1.00 45.03 104 GLY A C 1
ATOM 724 O O . GLY A 1 128 ? 11.945 -24.901 -10.118 1.00 45.06 104 GLY A O 1
ATOM 725 N N . LEU A 1 129 ? 12.896 -24.623 -12.145 1.00 44.11 105 LEU A N 1
ATOM 726 C CA . LEU A 1 129 ? 12.558 -25.953 -12.639 1.00 43.28 105 LEU A CA 1
ATOM 727 C C . LEU A 1 129 ? 13.320 -27.049 -11.890 1.00 42.60 105 LEU A C 1
ATOM 728 O O . LEU A 1 129 ? 12.739 -28.079 -11.540 1.00 42.78 105 LEU A O 1
ATOM 733 N N . THR A 1 130 ? 14.613 -26.818 -11.644 1.00 41.71 106 THR A N 1
ATOM 734 C CA . THR A 1 130 ? 15.460 -27.780 -10.931 1.00 40.87 106 THR A CA 1
ATOM 735 C C . THR A 1 130 ? 14.922 -28.046 -9.525 1.00 40.40 106 THR A C 1
ATOM 736 O O . THR A 1 130 ? 14.831 -29.202 -9.104 1.00 40.37 106 THR A O 1
ATOM 740 N N . GLU A 1 131 ? 14.572 -26.967 -8.818 1.00 39.50 107 GLU A N 1
ATOM 741 C CA . GLU A 1 131 ? 13.947 -27.032 -7.494 1.00 38.75 107 GLU A CA 1
ATOM 742 C C . GLU A 1 131 ? 12.679 -27.886 -7.518 1.00 38.16 107 GLU A C 1
ATOM 743 O O . GLU A 1 131 ? 12.517 -28.788 -6.691 1.00 37.57 107 GLU A O 1
ATOM 749 N N . ALA A 1 132 ? 11.798 -27.587 -8.477 1.00 38.09 108 ALA A N 1
ATOM 750 C CA . ALA A 1 132 ? 10.549 -28.324 -8.685 1.00 38.29 108 ALA A CA 1
ATOM 751 C C . ALA A 1 132 ? 10.746 -29.837 -8.776 1.00 38.23 108 ALA A C 1
ATOM 752 O O . ALA A 1 132 ? 10.012 -30.597 -8.098 1.00 38.56 108 ALA A O 1
ATOM 754 N N . LYS A 1 133 ? 11.734 -30.264 -9.604 1.00 38.05 109 LYS A N 1
ATOM 755 C CA . LYS A 1 133 ? 12.019 -31.689 -9.797 1.00 38.40 109 LYS A CA 1
ATOM 756 C C . LYS A 1 133 ? 12.595 -32.359 -8.552 1.00 38.12 109 LYS A C 1
ATOM 757 O O . LYS A 1 133 ? 12.403 -33.563 -8.335 1.00 37.92 109 LYS A O 1
ATOM 763 N N . MET A 1 134 ? 13.303 -31.573 -7.741 1.00 38.38 110 MET A N 1
ATOM 764 C CA . MET A 1 134 ? 13.903 -32.082 -6.507 1.00 38.71 110 MET A CA 1
ATOM 765 C C . MET A 1 134 ? 12.866 -32.413 -5.427 1.00 38.14 110 MET A C 1
ATOM 766 O O . MET A 1 134 ? 13.098 -33.297 -4.587 1.00 38.72 110 MET A O 1
ATOM 771 N N . THR A 1 135 ? 11.728 -31.710 -5.461 1.00 37.50 111 THR A N 1
ATOM 772 C CA . THR A 1 135 ? 10.637 -31.946 -4.506 1.00 36.50 111 THR A CA 1
ATOM 773 C C . THR A 1 135 ? 9.964 -33.300 -4.741 1.00 36.82 111 THR A C 1
ATOM 774 O O . THR A 1 135 ? 9.242 -33.799 -3.871 1.00 36.49 111 THR A O 1
ATOM 778 N N . ASN A 1 136 ? 10.206 -33.883 -5.920 1.00 36.87 112 ASN A N 1
ATOM 779 C CA . ASN A 1 136 ? 9.691 -35.210 -6.269 1.00 37.07 112 ASN A CA 1
ATOM 780 C C . ASN A 1 136 ? 10.702 -36.334 -6.007 1.00 36.61 112 ASN A C 1
ATOM 781 O O . ASN A 1 136 ? 10.572 -37.423 -6.566 1.00 36.20 112 ASN A O 1
ATOM 786 N N . ASN A 1 137 ? 11.708 -36.067 -5.171 1.00 36.37 113 ASN A N 1
ATOM 787 C CA . ASN A 1 137 ? 12.720 -37.076 -4.840 1.00 36.21 113 ASN A CA 1
ATOM 788 C C . ASN A 1 137 ? 12.118 -38.287 -4.105 1.00 36.36 113 ASN A C 1
ATOM 789 O O . ASN A 1 137 ? 11.223 -38.123 -3.267 1.00 36.57 113 ASN A O 1
ATOM 794 N N . PRO A 1 138 ? 12.581 -39.499 -4.433 1.00 36.80 114 PRO A N 1
ATOM 795 C CA . PRO A 1 138 ? 12.001 -40.722 -3.855 1.00 37.25 114 PRO A CA 1
ATOM 796 C C . PRO A 1 138 ? 12.465 -41.058 -2.426 1.00 37.51 114 PRO A C 1
ATOM 797 O O . PRO A 1 138 ? 12.119 -42.127 -1.910 1.00 38.08 114 PRO A O 1
ATOM 801 N N . TYR A 1 139 ? 13.227 -40.164 -1.795 1.00 37.37 115 TYR A N 1
ATOM 802 C CA . TYR A 1 139 ? 13.805 -40.458 -0.480 1.00 37.30 115 TYR A CA 1
ATOM 803 C C . TYR A 1 139 ? 13.081 -39.741 0.650 1.00 37.23 115 TYR A C 1
ATOM 804 O O . TYR A 1 139 ? 13.478 -39.846 1.812 1.00 37.37 115 TYR A O 1
ATOM 813 N N . GLY A 1 140 ? 12.016 -39.020 0.298 1.00 37.25 116 GLY A N 1
ATOM 814 C CA . GLY A 1 140 ? 11.212 -38.264 1.258 1.00 37.04 116 GLY A CA 1
ATOM 815 C C . GLY A 1 140 ? 11.959 -37.099 1.869 1.00 37.15 116 GLY A C 1
ATOM 816 O O . GLY A 1 140 ? 11.710 -36.723 3.020 1.00 37.67 116 GLY A O 1
ATOM 817 N N . LEU A 1 141 ? 12.874 -36.520 1.097 1.00 36.80 117 LEU A N 1
ATOM 818 C CA . LEU A 1 141 ? 13.697 -35.415 1.580 1.00 36.42 117 LEU A CA 1
ATOM 819 C C . LEU A 1 141 ? 13.006 -34.068 1.397 1.00 35.94 117 LEU A C 1
ATOM 820 O O . LEU A 1 141 ? 12.368 -33.820 0.373 1.00 35.91 117 LEU A O 1
ATOM 825 N N . LYS A 1 142 ? 13.116 -33.214 2.411 1.00 35.81 118 LYS A N 1
ATOM 826 C CA . LYS A 1 142 ? 12.621 -31.841 2.337 1.00 35.89 118 LYS A CA 1
ATOM 827 C C . LYS A 1 142 ? 13.596 -30.989 1.530 1.00 35.59 118 LYS A C 1
ATOM 828 O O . LYS A 1 142 ? 14.811 -31.155 1.649 1.00 35.48 118 LYS A O 1
ATOM 834 N N . ILE A 1 143 ? 13.069 -30.090 0.703 1.00 35.13 119 ILE A N 1
ATOM 835 C CA . ILE A 1 143 ? 13.911 -29.131 -0.009 1.00 34.26 119 ILE A CA 1
ATOM 836 C C . ILE A 1 143 ? 13.769 -27.772 0.661 1.00 34.39 119 ILE A C 1
ATOM 837 O O . ILE A 1 143 ? 12.732 -27.120 0.534 1.00 33.97 119 ILE A O 1
ATOM 842 N N . GLU A 1 144 ? 14.809 -27.365 1.388 1.00 34.35 120 GLU A N 1
ATOM 843 C CA . GLU A 1 144 ? 14.828 -26.061 2.052 1.00 34.97 120 GLU A CA 1
ATOM 844 C C . GLU A 1 144 ? 15.325 -24.951 1.124 1.00 34.48 120 GLU A C 1
ATOM 845 O O . GLU A 1 144 ? 16.420 -25.028 0.571 1.00 34.90 120 GLU A O 1
ATOM 851 N N . LEU A 1 145 ? 14.497 -23.928 0.956 1.00 33.97 121 LEU A N 1
ATOM 852 C CA . LEU A 1 145 ? 14.833 -22.793 0.113 1.00 33.75 121 LEU A CA 1
ATOM 853 C C . LEU A 1 145 ? 15.322 -21.617 0.959 1.00 34.04 121 LEU A C 1
ATOM 854 O O . LEU A 1 145 ? 15.014 -21.520 2.151 1.00 34.05 121 LEU A O 1
ATOM 859 N N . ASN A 1 146 ? 16.084 -20.735 0.326 1.00 33.55 122 ASN A N 1
ATOM 860 C CA . ASN A 1 146 ? 16.547 -19.508 0.952 1.00 34.63 122 ASN A CA 1
ATOM 861 C C . ASN A 1 146 ? 15.408 -18.490 0.961 1.00 34.46 122 ASN A C 1
ATOM 862 O O . ASN A 1 146 ? 14.945 -18.061 -0.094 1.00 35.09 122 ASN A O 1
ATOM 867 N N . VAL A 1 147 ? 14.960 -18.104 2.150 1.00 35.33 123 VAL A N 1
ATOM 868 C CA . VAL A 1 147 ? 13.907 -17.082 2.288 1.00 35.63 123 VAL A CA 1
ATOM 869 C C . VAL A 1 147 ? 14.449 -15.672 2.011 1.00 36.54 123 VAL A C 1
ATOM 870 O O . VAL A 1 147 ? 13.702 -14.799 1.554 1.00 35.90 123 VAL A O 1
ATOM 874 N N . SER A 1 148 ? 15.758 -15.484 2.230 1.00 36.81 124 SER A N 1
ATOM 875 C CA . SER A 1 148 ? 16.379 -14.161 2.253 1.00 38.10 124 SER A CA 1
ATOM 876 C C . SER A 1 148 ? 16.503 -13.402 0.922 1.00 39.10 124 SER A C 1
ATOM 877 O O . SER A 1 148 ? 17.076 -12.319 0.895 1.00 40.48 124 SER A O 1
ATOM 880 N N A ASN A 1 149 ? 15.972 -13.966 -0.159 0.50 39.44 125 ASN A N 1
ATOM 881 N N B ASN A 1 149 ? 15.976 -13.971 -0.158 0.50 40.00 125 ASN A N 1
ATOM 882 C CA A ASN A 1 149 ? 15.955 -13.298 -1.455 0.50 39.71 125 ASN A CA 1
ATOM 883 C CA B ASN A 1 149 ? 15.959 -13.314 -1.461 0.50 40.77 125 ASN A CA 1
ATOM 884 C C A ASN A 1 149 ? 14.526 -12.865 -1.782 0.50 40.76 125 ASN A C 1
ATOM 885 C C B ASN A 1 149 ? 14.533 -12.867 -1.814 0.50 41.38 125 ASN A C 1
ATOM 886 O O A ASN A 1 149 ? 13.637 -13.700 -1.966 0.50 40.81 125 ASN A O 1
ATOM 887 O O B ASN A 1 149 ? 13.653 -13.699 -2.054 0.50 41.38 125 ASN A O 1
ATOM 896 N N . ASP A 1 150 ? 14.319 -11.551 -1.842 1.00 41.53 126 ASP A N 1
ATOM 897 C CA . ASP A 1 150 ? 12.984 -10.967 -2.005 1.00 41.98 126 ASP A CA 1
ATOM 898 C C . ASP A 1 150 ? 12.548 -10.892 -3.466 1.00 41.81 126 ASP A C 1
ATOM 899 O O . ASP A 1 150 ? 12.361 -9.811 -4.030 1.00 41.93 126 ASP A O 1
ATOM 904 N N . ILE A 1 151 ? 12.378 -12.062 -4.065 1.00 41.93 127 ILE A N 1
ATOM 905 C CA . ILE A 1 151 ? 11.946 -12.182 -5.448 1.00 41.61 127 ILE A CA 1
ATOM 906 C C . ILE A 1 151 ? 10.836 -13.230 -5.555 1.00 42.12 127 ILE A C 1
ATOM 907 O O . ILE A 1 151 ? 10.624 -14.016 -4.618 1.00 42.11 127 ILE A O 1
ATOM 912 N N . ALA A 1 152 ? 10.124 -13.224 -6.685 1.00 41.92 128 ALA A N 1
ATOM 913 C CA . ALA A 1 152 ? 9.070 -14.199 -6.957 1.00 42.15 128 ALA A CA 1
ATOM 914 C C . ALA A 1 152 ? 9.681 -15.560 -7.314 1.00 42.33 128 ALA A C 1
ATOM 915 O O . ALA A 1 152 ? 9.538 -16.064 -8.435 1.00 42.27 128 ALA A O 1
ATOM 917 N N . TYR A 1 153 ? 10.368 -16.132 -6.328 1.00 42.57 129 TYR A N 1
ATOM 918 C CA . TYR A 1 153 ? 11.121 -17.379 -6.448 1.00 42.58 129 TYR A CA 1
ATOM 919 C C . TYR A 1 153 ? 10.165 -18.568 -6.387 1.00 42.82 129 TYR A C 1
ATOM 920 O O . TYR A 1 153 ? 10.198 -19.449 -7.260 1.00 43.00 129 TYR A O 1
ATOM 929 N N . LEU A 1 154 ? 9.303 -18.567 -5.369 1.00 42.82 130 LEU A N 1
ATOM 930 C CA . LEU A 1 154 ? 8.254 -19.581 -5.212 1.00 42.59 130 LEU A CA 1
ATOM 931 C C . LEU A 1 154 ? 7.282 -19.656 -6.387 1.00 42.49 130 LEU A C 1
ATOM 932 O O . LEU A 1 154 ? 6.958 -20.757 -6.849 1.00 42.76 130 LEU A O 1
ATOM 937 N N A GLU A 1 155 ? 6.835 -18.488 -6.854 0.50 42.54 131 GLU A N 1
ATOM 938 N N B GLU A 1 155 ? 6.809 -18.503 -6.865 0.50 42.34 131 GLU A N 1
ATOM 939 C CA A GLU A 1 155 ? 5.907 -18.371 -7.989 0.50 42.36 131 GLU A CA 1
ATOM 940 C CA B GLU A 1 155 ? 5.872 -18.461 -8.002 0.50 41.95 131 GLU A CA 1
ATOM 941 C C A GLU A 1 155 ? 6.465 -19.070 -9.224 0.50 42.07 131 GLU A C 1
ATOM 942 C C B GLU A 1 155 ? 6.469 -19.131 -9.226 0.50 41.84 131 GLU A C 1
ATOM 943 O O A GLU A 1 155 ? 5.717 -19.633 -10.024 0.50 42.22 131 GLU A O 1
ATOM 944 O O B GLU A 1 155 ? 5.750 -19.728 -10.029 0.50 42.01 131 GLU A O 1
ATOM 955 N N . ASN A 1 156 ? 7.790 -19.019 -9.358 1.00 41.81 132 ASN A N 1
ATOM 956 C CA . ASN A 1 156 ? 8.526 -19.661 -10.440 1.00 41.16 132 ASN A CA 1
ATOM 957 C C . ASN A 1 156 ? 8.549 -21.185 -10.255 1.00 40.22 132 ASN A C 1
ATOM 958 O O . ASN A 1 156 ? 8.128 -21.928 -11.147 1.00 40.00 132 ASN A O 1
ATOM 963 N N . ILE A 1 157 ? 9.013 -21.628 -9.083 1.00 39.34 133 ILE A N 1
ATOM 964 C CA . ILE A 1 157 ? 9.097 -23.050 -8.721 1.00 38.49 133 ILE A CA 1
ATOM 965 C C . ILE A 1 157 ? 7.748 -23.767 -8.831 1.00 38.57 133 ILE A C 1
ATOM 966 O O . ILE A 1 157 ? 7.669 -24.856 -9.400 1.00 38.25 133 ILE A O 1
ATOM 971 N N . LEU A 1 158 ? 6.698 -23.143 -8.300 1.00 38.54 134 LEU A N 1
ATOM 972 C CA . LEU A 1 158 ? 5.360 -23.743 -8.290 1.00 38.83 134 LEU A CA 1
ATOM 973 C C . LEU A 1 158 ? 4.633 -23.692 -9.642 1.00 39.16 134 LEU A C 1
ATOM 974 O O . LEU A 1 158 ? 3.627 -24.386 -9.830 1.00 39.27 134 LEU A O 1
ATOM 979 N N . SER A 1 159 ? 5.134 -22.878 -10.574 1.00 39.64 135 SER A N 1
ATOM 980 C CA . SER A 1 159 ? 4.580 -22.824 -11.934 1.00 40.19 135 SER A CA 1
ATOM 981 C C . SER A 1 159 ? 4.961 -24.073 -12.727 1.00 40.62 135 SER A C 1
ATOM 982 O O . SER A 1 159 ? 4.336 -24.391 -13.751 1.00 41.15 135 SER A O 1
ATOM 985 N N . HIS A 1 160 ? 5.995 -24.768 -12.254 1.00 40.89 136 HIS A N 1
ATOM 986 C CA . HIS A 1 160 ? 6.338 -26.098 -12.756 1.00 41.52 136 HIS A CA 1
ATOM 987 C C . HIS A 1 160 ? 5.604 -27.143 -11.904 1.00 41.72 136 HIS A C 1
ATOM 988 O O . HIS A 1 160 ? 5.074 -26.812 -10.844 1.00 41.69 136 HIS A O 1
ATOM 995 N N . GLN A 1 161 ? 5.543 -28.388 -12.373 1.00 42.14 137 GLN A N 1
ATOM 996 C CA . GLN A 1 161 ? 4.926 -29.455 -11.583 1.00 42.60 137 GLN A CA 1
ATOM 997 C C . GLN A 1 161 ? 5.772 -29.784 -10.352 1.00 42.74 137 GLN A C 1
ATOM 998 O O . GLN A 1 161 ? 6.729 -30.565 -10.415 1.00 42.98 137 GLN A O 1
ATOM 1004 N N . ALA A 1 162 ? 5.405 -29.159 -9.234 1.00 43.00 138 ALA A N 1
ATOM 1005 C CA . ALA A 1 162 ? 6.188 -29.236 -8.005 1.00 43.05 138 ALA A CA 1
ATOM 1006 C C . ALA A 1 162 ? 5.341 -29.669 -6.814 1.00 43.00 138 ALA A C 1
ATOM 1007 O O . ALA A 1 162 ? 4.203 -29.220 -6.656 1.00 43.12 138 ALA A O 1
ATOM 1009 N N . ASN A 1 163 ? 5.908 -30.541 -5.981 1.00 42.71 139 ASN A N 1
ATOM 1010 C CA . ASN A 1 163 ? 5.292 -30.906 -4.711 1.00 42.23 139 ASN A CA 1
ATOM 1011 C C . ASN A 1 163 ? 5.590 -29.840 -3.661 1.00 41.85 139 ASN A C 1
ATOM 1012 O O . ASN A 1 163 ? 6.643 -29.882 -3.001 1.00 41.85 139 ASN A O 1
ATOM 1017 N N . LYS A 1 164 ? 4.651 -28.895 -3.514 1.00 41.53 140 LYS A N 1
ATOM 1018 C CA . LYS A 1 164 ? 4.745 -27.804 -2.531 1.00 41.21 140 LYS A CA 1
ATOM 1019 C C . LYS A 1 164 ? 4.996 -28.325 -1.109 1.00 40.71 140 LYS A C 1
ATOM 1020 O O . LYS A 1 164 ? 5.666 -27.670 -0.302 1.00 40.31 140 LYS A O 1
ATOM 1026 N N . SER A 1 165 ? 4.457 -29.511 -0.830 1.00 40.08 141 SER A N 1
ATOM 1027 C CA . SER A 1 165 ? 4.527 -30.158 0.483 1.00 39.51 141 SER A CA 1
ATOM 1028 C C . SER A 1 165 ? 5.933 -30.641 0.897 1.00 38.45 141 SER A C 1
ATOM 1029 O O . SER A 1 165 ? 6.167 -30.925 2.071 1.00 37.79 141 SER A O 1
ATOM 1032 N N . ALA A 1 166 ? 6.852 -30.734 -0.066 1.00 37.88 142 ALA A N 1
ATOM 1033 C CA . ALA A 1 166 ? 8.253 -31.075 0.216 1.00 37.37 142 ALA A CA 1
ATOM 1034 C C . ALA A 1 166 ? 9.114 -29.836 0.541 1.00 37.21 142 ALA A C 1
ATOM 1035 O O . ALA A 1 166 ? 10.204 -29.952 1.114 1.00 37.61 142 ALA A O 1
ATOM 1037 N N . LEU A 1 167 ? 8.608 -28.651 0.203 1.00 36.51 143 LEU A N 1
ATOM 1038 C CA . LEU A 1 167 ? 9.329 -27.402 0.441 1.00 35.87 143 LEU A CA 1
ATOM 1039 C C . LEU A 1 167 ? 9.237 -26.870 1.876 1.00 35.57 143 LEU A C 1
ATOM 1040 O O . LEU A 1 167 ? 8.179 -26.918 2.508 1.00 35.13 143 LEU A O 1
ATOM 1045 N N . ILE A 1 168 ? 10.377 -26.395 2.379 1.00 35.00 144 ILE A N 1
ATOM 1046 C CA . ILE A 1 168 ? 10.458 -25.530 3.558 1.00 34.87 144 ILE A CA 1
ATOM 1047 C C . ILE A 1 168 ? 11.382 -24.351 3.211 1.00 35.04 144 ILE A C 1
ATOM 1048 O O . ILE A 1 168 ? 11.979 -24.319 2.126 1.00 35.01 144 ILE A O 1
ATOM 1053 N N . GLY A 1 169 ? 11.482 -23.383 4.115 1.00 34.45 145 GLY A N 1
ATOM 1054 C CA . GLY A 1 169 ? 12.306 -22.223 3.895 1.00 34.64 145 GLY A CA 1
ATOM 1055 C C . GLY A 1 169 ? 13.098 -21.819 5.126 1.00 35.54 145 GLY A C 1
ATOM 1056 O O . GLY A 1 169 ? 12.595 -21.882 6.254 1.00 36.00 145 GLY A O 1
ATOM 1057 N N . CYS A 1 170 ? 14.341 -21.398 4.912 1.00 34.71 146 CYS A N 1
ATOM 1058 C CA . CYS A 1 170 ? 15.125 -20.823 5.992 1.00 34.49 146 CYS A CA 1
ATOM 1059 C C . CYS A 1 170 ? 15.934 -19.643 5.486 1.00 33.99 146 CYS A C 1
ATOM 1060 O O . CYS A 1 170 ? 16.541 -19.699 4.419 1.00 34.08 146 CYS A O 1
ATOM 1063 N N . HIS A 1 171 ? 15.921 -18.572 6.270 1.00 33.91 147 HIS A N 1
ATOM 1064 C CA . HIS A 1 171 ? 16.730 -17.396 6.015 1.00 33.40 147 HIS A CA 1
ATOM 1065 C C . HIS A 1 171 ? 18.218 -17.699 6.121 1.00 33.75 147 HIS A C 1
ATOM 1066 O O . HIS A 1 171 ? 18.594 -18.713 6.721 1.00 33.70 147 HIS A O 1
ATOM 1073 N N . ASN A 1 172 ? 19.053 -16.819 5.547 1.00 33.52 148 ASN A N 1
ATOM 1074 C CA . ASN A 1 172 ? 20.501 -16.843 5.780 1.00 33.79 148 ASN A CA 1
ATOM 1075 C C . ASN A 1 172 ? 20.812 -16.292 7.165 1.00 34.20 148 ASN A C 1
ATOM 1076 O O . ASN A 1 172 ? 19.978 -15.627 7.787 1.00 33.48 148 ASN A O 1
ATOM 1081 N N . PHE A 1 173 ? 22.020 -16.558 7.650 1.00 34.53 149 PHE A N 1
ATOM 1082 C CA . PHE A 1 173 ? 22.533 -15.802 8.779 1.00 34.99 149 PHE A CA 1
ATOM 1083 C C . PHE A 1 173 ? 23.709 -15.000 8.252 1.00 34.60 149 PHE A C 1
ATOM 1084 O O . PHE A 1 173 ? 24.150 -15.237 7.123 1.00 33.05 149 PHE A O 1
ATOM 1092 N N . TYR A 1 174 ? 24.199 -14.049 9.057 1.00 34.51 150 TYR A N 1
ATOM 1093 C CA . TYR A 1 174 ? 25.193 -13.067 8.581 1.00 33.87 150 TYR A CA 1
ATOM 1094 C C . TYR A 1 174 ? 26.343 -12.888 9.571 1.00 34.43 150 TYR A C 1
ATOM 1095 O O . TYR A 1 174 ? 26.187 -12.199 10.594 1.00 35.34 150 TYR A O 1
ATOM 1104 N N . PRO A 1 175 ? 27.474 -13.547 9.275 1.00 34.74 151 PRO A N 1
ATOM 1105 C CA . PRO A 1 175 ? 28.662 -13.546 10.144 1.00 33.70 151 PRO A CA 1
ATOM 1106 C C . PRO A 1 175 ? 29.357 -12.203 10.243 1.00 33.73 151 PRO A C 1
ATOM 1107 O O . PRO A 1 175 ? 30.039 -11.960 11.240 1.00 33.13 151 PRO A O 1
ATOM 1111 N N . GLN A 1 176 ? 29.242 -11.372 9.200 1.00 33.60 152 GLN A N 1
ATOM 1112 C CA . GLN A 1 176 ? 29.851 -10.040 9.202 1.00 33.10 152 GLN A CA 1
ATOM 1113 C C . GLN A 1 176 ? 28.906 -9.021 9.855 1.00 32.14 152 GLN A C 1
ATOM 1114 O O . GLN A 1 176 ? 27.762 -8.870 9.430 1.00 30.98 152 GLN A O 1
ATOM 1120 N N . LYS A 1 177 ? 29.385 -8.326 10.887 1.00 32.44 153 LYS A N 1
ATOM 1121 C CA . LYS A 1 177 ? 28.575 -7.294 11.553 1.00 33.40 153 LYS A CA 1
ATOM 1122 C C . LYS A 1 177 ? 28.035 -6.252 10.537 1.00 32.93 153 LYS A C 1
ATOM 1123 O O . LYS A 1 177 ? 28.715 -5.885 9.567 1.00 31.56 153 LYS A O 1
ATOM 1129 N N . PHE A 1 178 ? 26.791 -5.833 10.768 1.00 32.37 154 PHE A N 1
ATOM 1130 C CA . PHE A 1 178 ? 26.105 -4.834 9.962 1.00 33.29 154 PHE A CA 1
ATOM 1131 C C . PHE A 1 178 ? 25.662 -5.309 8.571 1.00 34.16 154 PHE A C 1
ATOM 1132 O O . PHE A 1 178 ? 25.124 -4.511 7.795 1.00 34.08 154 PHE A O 1
ATOM 1140 N N . THR A 1 179 ? 25.865 -6.599 8.265 1.00 33.77 155 THR A N 1
ATOM 1141 C CA . THR A 1 179 ? 25.394 -7.146 6.989 1.00 33.24 155 THR A CA 1
ATOM 1142 C C . THR A 1 179 ? 24.124 -7.957 7.111 1.00 34.08 155 THR A C 1
ATOM 1143 O O . THR A 1 179 ? 23.634 -8.467 6.110 1.00 36.50 155 THR A O 1
ATOM 1147 N N . GLY A 1 180 ? 23.593 -8.089 8.325 1.00 33.66 156 GLY A N 1
ATOM 1148 C CA . GLY A 1 180 ? 22.317 -8.753 8.541 1.00 32.94 156 GLY A CA 1
ATOM 1149 C C . GLY A 1 180 ? 21.181 -8.004 7.873 1.00 34.35 156 GLY A C 1
ATOM 1150 O O . GLY A 1 180 ? 21.350 -6.842 7.462 1.00 33.09 156 GLY A O 1
ATOM 1151 N N . LEU A 1 181 ? 20.022 -8.663 7.768 1.00 33.71 157 LEU A N 1
ATOM 1152 C CA . LEU A 1 181 ? 18.871 -8.087 7.055 1.00 34.24 157 LEU A CA 1
ATOM 1153 C C . LEU A 1 181 ? 18.225 -6.932 7.826 1.00 34.33 157 LEU A C 1
ATOM 1154 O O . LEU A 1 181 ? 18.162 -6.987 9.058 1.00 34.61 157 LEU A O 1
ATOM 1159 N N . PRO A 1 182 ? 17.754 -5.901 7.112 1.00 34.23 158 PRO A N 1
ATOM 1160 C CA . PRO A 1 182 ? 16.933 -4.857 7.727 1.00 34.18 158 PRO A CA 1
ATOM 1161 C C . PRO A 1 182 ? 15.521 -5.366 7.939 1.00 34.93 158 PRO A C 1
ATOM 1162 O O . PRO A 1 182 ? 15.086 -6.313 7.265 1.00 34.35 158 PRO A O 1
ATOM 1166 N N . TYR A 1 183 ? 14.818 -4.737 8.874 1.00 34.56 159 TYR A N 1
ATOM 1167 C CA . TYR A 1 183 ? 13.516 -5.212 9.282 1.00 35.63 159 TYR A CA 1
ATOM 1168 C C . TYR A 1 183 ? 12.477 -5.298 8.153 1.00 35.39 159 TYR A C 1
ATOM 1169 O O . TYR A 1 183 ? 11.868 -6.342 7.956 1.00 35.41 159 TYR A O 1
ATOM 1178 N N . ASP A 1 184 ? 12.244 -4.206 7.439 1.00 35.98 160 ASP A N 1
ATOM 1179 C CA . ASP A 1 184 ? 11.190 -4.223 6.417 1.00 37.11 160 ASP A CA 1
ATOM 1180 C C . ASP A 1 184 ? 11.477 -5.235 5.299 1.00 36.68 160 ASP A C 1
ATOM 1181 O O . ASP A 1 184 ? 10.556 -5.888 4.812 1.00 37.87 160 ASP A O 1
ATOM 1186 N N . TYR A 1 185 ? 12.742 -5.352 4.893 1.00 35.81 161 TYR A N 1
ATOM 1187 C CA . TYR A 1 185 ? 13.134 -6.328 3.877 1.00 35.69 161 TYR A CA 1
ATOM 1188 C C . TYR A 1 185 ? 12.862 -7.756 4.368 1.00 35.30 161 TYR A C 1
ATOM 1189 O O . TYR A 1 185 ? 12.297 -8.576 3.638 1.00 35.60 161 TYR A O 1
ATOM 1198 N N . PHE A 1 186 ? 13.272 -8.034 5.607 1.00 34.88 162 PHE A N 1
ATOM 1199 C CA . PHE A 1 186 ? 13.085 -9.334 6.256 1.00 33.68 162 PHE A CA 1
ATOM 1200 C C . PHE A 1 186 ? 11.618 -9.775 6.295 1.00 34.26 162 PHE A C 1
ATOM 1201 O O . PHE A 1 186 ? 11.306 -10.958 6.108 1.00 34.31 162 PHE A O 1
ATOM 1209 N N . ILE A 1 187 ? 10.727 -8.817 6.551 1.00 34.38 163 ILE A N 1
ATOM 1210 C CA . ILE A 1 187 ? 9.288 -9.061 6.565 1.00 33.78 163 ILE A CA 1
ATOM 1211 C C . ILE A 1 187 ? 8.746 -9.375 5.167 1.00 33.88 163 ILE A C 1
ATOM 1212 O O . ILE A 1 187 ? 8.019 -10.351 5.002 1.00 34.76 163 ILE A O 1
ATOM 1217 N N . ARG A 1 188 ? 9.087 -8.559 4.169 1.00 33.61 164 ARG A N 1
ATOM 1218 C CA . ARG A 1 188 ? 8.691 -8.844 2.779 1.00 35.02 164 ARG A CA 1
ATOM 1219 C C . ARG A 1 188 ? 9.070 -10.277 2.3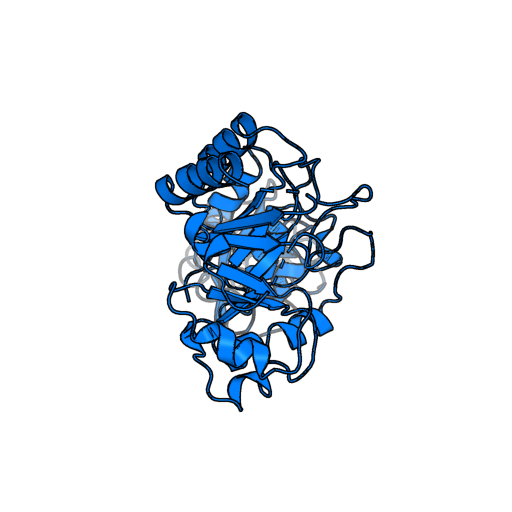77 1.00 35.08 164 ARG A C 1
ATOM 1220 O O . ARG A 1 188 ? 8.235 -11.011 1.849 1.00 36.12 164 ARG A O 1
ATOM 1228 N N . CYS A 1 189 ? 10.322 -10.655 2.640 1.00 35.19 165 CYS A N 1
ATOM 1229 C CA . CYS A 1 189 ? 10.834 -12.000 2.360 1.00 35.14 165 CYS A CA 1
ATOM 1230 C C . CYS A 1 189 ? 10.013 -13.082 3.041 1.00 34.73 165 CYS A C 1
ATOM 1231 O O . CYS A 1 189 ? 9.581 -14.036 2.398 1.00 34.03 165 CYS A O 1
ATOM 1234 N N . SER A 1 190 ? 9.825 -12.932 4.349 1.00 34.88 166 SER A N 1
ATOM 1235 C CA . SER A 1 190 ? 9.067 -13.895 5.148 1.00 35.18 166 SER A CA 1
ATOM 1236 C C . SER A 1 190 ? 7.580 -13.989 4.764 1.00 35.66 166 SER A C 1
ATOM 1237 O O . SER A 1 190 ? 6.990 -15.063 4.857 1.00 36.15 166 SER A O 1
ATOM 1240 N N A GLU A 1 191 ? 6.992 -12.869 4.342 0.50 35.88 167 GLU A N 1
ATOM 1241 N N B GLU A 1 191 ? 6.995 -12.864 4.351 0.50 35.94 167 GLU A N 1
ATOM 1242 C CA A GLU A 1 191 ? 5.590 -12.828 3.894 0.50 36.30 167 GLU A CA 1
ATOM 1243 C CA B GLU A 1 191 ? 5.599 -12.809 3.895 0.50 36.40 167 GLU A CA 1
ATOM 1244 C C A GLU A 1 191 ? 5.339 -13.558 2.570 0.50 36.46 167 GLU A C 1
ATOM 1245 C C B GLU A 1 191 ? 5.368 -13.630 2.618 0.50 36.52 167 GLU A C 1
ATOM 1246 O O A GLU A 1 191 ? 4.216 -13.972 2.294 0.50 36.43 167 GLU A O 1
ATOM 1247 O O B GLU A 1 191 ? 4.293 -14.193 2.431 0.50 36.47 167 GLU A O 1
ATOM 1258 N N . ARG A 1 192 ? 6.379 -13.693 1.751 1.00 36.84 168 ARG A N 1
ATOM 1259 C CA . ARG A 1 192 ? 6.298 -14.476 0.514 1.00 37.52 168 ARG A CA 1
ATOM 1260 C C . ARG A 1 192 ? 6.045 -15.946 0.824 1.00 37.50 168 ARG A C 1
ATOM 1261 O O . ARG A 1 192 ? 5.221 -16.589 0.177 1.00 36.90 168 ARG A O 1
ATOM 1269 N N . PHE A 1 193 ? 6.773 -16.456 1.816 1.00 37.86 169 PHE A N 1
ATOM 1270 C CA . PHE A 1 193 ? 6.709 -17.856 2.206 1.00 38.74 169 PHE A CA 1
ATOM 1271 C C . PHE A 1 193 ? 5.452 -18.174 3.005 1.00 39.72 169 PHE A C 1
ATOM 1272 O O . PHE A 1 193 ? 4.900 -19.272 2.903 1.00 39.61 169 PHE A O 1
ATOM 1280 N N . LYS A 1 194 ? 4.999 -17.191 3.777 1.00 40.94 170 LYS A N 1
ATOM 1281 C CA . LYS A 1 194 ? 3.751 -17.277 4.540 1.00 42.15 170 LYS A CA 1
ATOM 1282 C C . LYS A 1 194 ? 2.531 -17.250 3.607 1.00 42.11 170 LYS A C 1
ATOM 1283 O O . LYS A 1 194 ? 1.578 -18.014 3.788 1.00 42.39 170 LYS A O 1
ATOM 1289 N N . LYS A 1 195 ? 2.572 -16.382 2.597 1.00 42.03 171 LYS A N 1
ATOM 1290 C CA . LYS A 1 195 ? 1.509 -16.306 1.598 1.00 42.05 171 LYS A CA 1
ATOM 1291 C C . LYS A 1 195 ? 1.210 -17.677 0.979 1.00 41.41 171 LYS A C 1
ATOM 1292 O O . LYS A 1 195 ? 0.056 -17.997 0.699 1.00 41.27 171 LYS A O 1
ATOM 1298 N N . HIS A 1 196 ? 2.255 -18.475 0.776 1.00 40.67 172 HIS A N 1
ATOM 1299 C CA . HIS A 1 196 ? 2.128 -19.789 0.151 1.00 39.68 172 HIS A CA 1
ATOM 1300 C C . HIS A 1 196 ? 2.083 -20.940 1.155 1.00 38.99 172 HIS A C 1
ATOM 1301 O O . HIS A 1 196 ? 2.183 -22.107 0.770 1.00 38.89 172 HIS A O 1
ATOM 1308 N N . GLY A 1 197 ? 1.924 -20.605 2.436 1.00 38.08 173 GLY A N 1
ATOM 1309 C CA . GLY A 1 197 ? 1.807 -21.599 3.505 1.00 37.92 173 GLY A CA 1
ATOM 1310 C C . GLY A 1 197 ? 3.015 -22.504 3.705 1.00 38.04 173 GLY A C 1
ATOM 1311 O O . GLY A 1 197 ? 2.871 -23.640 4.163 1.00 38.10 173 GLY A O 1
ATOM 1312 N N . ILE A 1 198 ? 4.205 -22.006 3.370 1.00 37.36 174 ILE A N 1
ATOM 1313 C CA . ILE A 1 198 ? 5.435 -22.789 3.514 1.00 36.84 174 ILE A CA 1
ATOM 1314 C C . ILE A 1 198 ? 6.169 -22.453 4.816 1.00 36.77 174 ILE A C 1
ATOM 1315 O O . ILE A 1 198 ? 6.349 -21.292 5.166 1.00 36.99 174 ILE A O 1
ATOM 1320 N N . ARG A 1 199 ? 6.542 -23.504 5.537 1.00 36.81 175 ARG A N 1
ATOM 1321 C CA . ARG A 1 199 ? 7.262 -23.441 6.802 1.00 36.55 175 ARG A CA 1
ATOM 1322 C C . ARG A 1 199 ? 8.494 -22.550 6.701 1.00 35.88 175 ARG A C 1
ATOM 1323 O O . ARG A 1 199 ? 9.323 -22.738 5.809 1.00 35.42 175 ARG A O 1
ATOM 1331 N N A SER A 1 200 ? 8.611 -21.587 7.608 0.50 35.45 176 SER A N 1
ATOM 1332 N N B SER A 1 200 ? 8.614 -21.590 7.621 0.50 35.80 176 SER A N 1
ATOM 1333 C CA A SER A 1 200 ? 9.744 -20.667 7.599 0.50 34.74 176 SER A CA 1
ATOM 1334 C CA B SER A 1 200 ? 9.718 -20.616 7.613 0.50 35.48 176 SER A CA 1
ATOM 1335 C C A SER A 1 200 ? 10.592 -20.815 8.848 0.50 34.63 176 SER A C 1
ATOM 1336 C C B SER A 1 200 ? 10.542 -20.615 8.892 0.50 35.07 176 SER A C 1
ATOM 1337 O O A SER A 1 200 ? 10.125 -21.302 9.878 0.50 34.76 176 SER A O 1
ATOM 1338 O O B SER A 1 200 ? 10.007 -20.785 9.989 0.50 35.20 176 SER A O 1
ATOM 1343 N N . ALA A 1 201 ? 11.845 -20.391 8.736 1.00 34.32 177 ALA A N 1
ATOM 1344 C CA . ALA A 1 201 ? 12.774 -20.390 9.848 1.00 34.03 177 ALA A CA 1
ATOM 1345 C C . ALA A 1 201 ? 13.781 -19.242 9.669 1.00 34.27 177 ALA A C 1
ATOM 1346 O O . ALA A 1 201 ? 14.058 -18.808 8.549 1.00 33.35 177 ALA A O 1
ATOM 1348 N N . ALA A 1 202 ? 14.309 -18.753 10.786 1.00 34.61 178 ALA A N 1
ATOM 1349 C CA . ALA A 1 202 ? 15.397 -17.777 10.782 1.00 35.72 178 ALA A CA 1
ATOM 1350 C C . ALA A 1 202 ? 16.367 -18.118 11.912 1.00 36.01 178 ALA A C 1
ATOM 1351 O O . ALA A 1 202 ? 16.055 -18.940 12.802 1.00 36.08 178 ALA A O 1
ATOM 1353 N N . PHE A 1 203 ? 17.511 -17.444 11.889 1.00 35.74 179 PHE A N 1
ATOM 1354 C CA . PHE A 1 203 ? 18.614 -17.699 12.814 1.00 36.00 179 PHE A CA 1
ATOM 1355 C C . PHE A 1 203 ? 18.769 -16.620 13.874 1.00 35.86 179 PHE A C 1
ATOM 1356 O O . PHE A 1 203 ? 18.635 -15.419 13.597 1.00 36.03 179 PHE A O 1
ATOM 1364 N N . ILE A 1 204 ? 19.063 -17.064 15.090 1.00 36.22 180 ILE A N 1
ATOM 1365 C CA . ILE A 1 204 ? 19.454 -16.175 16.173 1.00 34.89 180 ILE A CA 1
ATOM 1366 C C . ILE A 1 204 ? 20.866 -16.533 16.628 1.00 35.24 180 ILE A C 1
ATOM 1367 O O . ILE A 1 204 ? 21.387 -17.610 16.317 1.00 34.49 180 ILE A O 1
ATOM 1372 N N . THR A 1 205 ? 21.490 -15.627 17.366 1.00 35.57 181 THR A N 1
ATOM 1373 C CA . THR A 1 205 ? 22.872 -15.817 17.760 1.00 35.53 181 THR A CA 1
ATOM 1374 C C . THR A 1 205 ? 23.058 -15.935 19.270 1.00 36.09 181 THR A C 1
ATOM 1375 O O . THR A 1 205 ? 22.471 -15.181 20.061 1.00 36.46 181 THR A O 1
ATOM 1379 N N . SER A 1 206 ? 23.868 -16.912 19.648 1.00 36.22 182 SER A N 1
ATOM 1380 C CA . SER A 1 206 ? 24.318 -17.089 21.014 1.00 36.16 182 SER A CA 1
ATOM 1381 C C . SER A 1 206 ? 25.474 -16.135 21.324 1.00 36.60 182 SER A C 1
ATOM 1382 O O . SER A 1 206 ? 26.273 -15.783 20.440 1.00 37.00 182 SER A O 1
ATOM 1385 N N . HIS A 1 207 ? 25.555 -15.716 22.584 1.00 37.01 183 HIS A N 1
ATOM 1386 C CA . HIS A 1 207 ? 26.630 -14.836 23.040 1.00 37.25 183 HIS A CA 1
ATOM 1387 C C . HIS A 1 207 ? 27.737 -15.606 23.769 1.00 37.34 183 HIS A C 1
ATOM 1388 O O . HIS A 1 207 ? 28.710 -15.016 24.239 1.00 37.79 183 HIS A O 1
ATOM 1395 N N . VAL A 1 208 ? 27.587 -16.930 23.821 1.00 37.12 184 VAL A N 1
ATOM 1396 C CA . VAL A 1 208 ? 28.584 -17.814 24.403 1.00 36.87 184 VAL A CA 1
ATOM 1397 C C . VAL A 1 208 ? 29.286 -18.604 23.288 1.00 37.22 184 VAL A C 1
ATOM 1398 O O . VAL A 1 208 ? 30.507 -18.729 23.295 1.00 37.07 184 VAL A O 1
ATOM 1402 N N . ALA A 1 209 ? 28.497 -19.120 22.341 1.00 36.68 185 ALA A N 1
ATOM 1403 C CA . ALA A 1 209 ? 28.984 -19.913 21.211 1.00 36.89 185 ALA A CA 1
ATOM 1404 C C . ALA A 1 209 ? 30.190 -19.298 20.489 1.00 37.54 185 ALA A C 1
ATOM 1405 O O . ALA A 1 209 ? 30.222 -18.090 20.229 1.00 37.37 185 ALA A O 1
ATOM 1407 N N . ASN A 1 210 ? 31.174 -20.144 20.175 1.00 38.02 186 ASN A N 1
ATOM 1408 C CA . ASN A 1 210 ? 32.422 -19.726 19.523 1.00 39.63 186 ASN A CA 1
ATOM 1409 C C . ASN A 1 210 ? 32.644 -20.253 18.109 1.00 39.13 186 ASN A C 1
ATOM 1410 O O . ASN A 1 210 ? 33.610 -19.869 17.461 1.00 39.58 186 ASN A O 1
ATOM 1415 N N . ILE A 1 211 ? 31.752 -21.130 17.641 1.00 38.82 187 ILE A N 1
ATOM 1416 C CA . ILE A 1 211 ? 31.922 -21.812 16.355 1.00 37.51 187 ILE A CA 1
ATOM 1417 C C . ILE A 1 211 ? 30.916 -21.342 15.308 1.00 37.47 187 ILE A C 1
ATOM 1418 O O . ILE A 1 211 ? 29.717 -21.283 15.565 1.00 37.87 187 ILE A O 1
ATOM 1423 N N . GLY A 1 212 ? 31.432 -21.016 14.125 1.00 37.12 188 GLY A N 1
ATOM 1424 C CA . GLY A 1 212 ? 30.624 -20.787 12.933 1.00 36.10 188 GLY A CA 1
ATOM 1425 C C . GLY A 1 212 ? 31.326 -21.476 11.773 1.00 36.03 188 GLY A C 1
ATOM 1426 O O . GLY A 1 212 ? 32.347 -22.125 11.978 1.00 35.49 188 GLY A O 1
ATOM 1427 N N . PRO A 1 213 ? 30.793 -21.346 10.560 1.00 35.96 189 PRO A N 1
ATOM 1428 C CA . PRO A 1 213 ? 31.409 -21.945 9.378 1.00 36.90 189 PRO A CA 1
ATOM 1429 C C . PRO A 1 213 ? 32.781 -21.389 8.977 1.00 37.84 189 PRO A C 1
ATOM 1430 O O . PRO A 1 213 ? 33.634 -22.162 8.551 1.00 37.89 189 PRO A O 1
ATOM 1434 N N . TRP A 1 214 ? 32.987 -20.072 9.092 1.00 39.73 190 TRP A N 1
ATOM 1435 C CA . TRP A 1 214 ? 34.216 -19.425 8.563 1.00 40.42 190 TRP A CA 1
ATOM 1436 C C . TRP A 1 214 ? 35.078 -18.789 9.651 1.00 39.98 190 TRP A C 1
ATOM 1437 O O . TRP A 1 214 ? 34.740 -18.850 10.827 1.00 40.52 190 TRP A O 1
ATOM 1448 N N . ASP A 1 215 ? 36.173 -18.152 9.242 1.00 40.19 191 ASP A N 1
ATOM 1449 C CA . ASP A 1 215 ? 37.070 -17.443 10.163 1.00 41.13 191 ASP A CA 1
ATOM 1450 C C . ASP A 1 215 ? 36.396 -16.220 10.837 1.00 40.66 191 ASP A C 1
ATOM 1451 O O . ASP A 1 215 ? 36.467 -16.061 12.062 1.00 42.67 191 ASP A O 1
ATOM 1456 N N . ILE A 1 216 ? 35.708 -15.397 10.054 1.00 38.72 192 ILE A N 1
ATOM 1457 C CA . ILE A 1 216 ? 34.962 -14.254 10.596 1.00 35.98 192 ILE A CA 1
ATOM 1458 C C . ILE A 1 216 ? 33.626 -14.673 11.183 1.00 36.51 192 ILE A C 1
ATOM 1459 O O . ILE A 1 216 ? 32.781 -15.263 10.502 1.00 37.51 192 ILE A O 1
ATOM 1464 N N . ASN A 1 217 ? 33.435 -14.352 12.455 1.00 35.11 193 ASN A N 1
ATOM 1465 C CA . ASN A 1 217 ? 32.200 -14.672 13.145 1.00 34.75 193 ASN A CA 1
ATOM 1466 C C . ASN A 1 217 ? 31.832 -13.532 14.103 1.00 33.69 193 ASN A C 1
ATOM 1467 O O . ASN A 1 217 ? 32.326 -13.481 15.215 1.00 33.64 193 ASN A O 1
ATOM 1472 N N . ASP A 1 218 ? 30.997 -12.600 13.646 1.00 34.59 194 ASP A N 1
ATOM 1473 C CA . ASP A 1 218 ? 30.517 -11.490 14.487 1.00 34.37 194 ASP A CA 1
ATOM 1474 C C . ASP A 1 218 ? 29.158 -11.829 15.082 1.00 34.41 194 ASP A C 1
ATOM 1475 O O . ASP A 1 218 ? 28.385 -10.931 15.424 1.00 35.34 194 ASP A O 1
ATOM 1480 N N . GLY A 1 219 ? 28.868 -13.123 15.191 1.00 34.07 195 GLY A N 1
ATOM 1481 C CA . GLY A 1 219 ? 27.547 -13.605 15.540 1.00 34.44 195 GLY A CA 1
ATOM 1482 C C . GLY A 1 219 ? 26.787 -14.052 14.309 1.00 34.92 195 GLY A C 1
ATOM 1483 O O . GLY A 1 219 ? 26.998 -13.531 13.211 1.00 35.69 195 GLY A O 1
ATOM 1484 N N . LEU A 1 220 ? 25.885 -15.012 14.494 1.00 35.39 196 LEU A N 1
ATOM 1485 C CA . LEU A 1 220 ? 25.216 -15.679 13.376 1.00 35.70 196 LEU A CA 1
ATOM 1486 C C . LEU A 1 220 ? 23.699 -15.575 13.495 1.00 36.37 196 LEU A C 1
ATOM 1487 O O . LEU A 1 220 ? 23.024 -16.513 13.927 1.00 37.15 196 LEU A O 1
ATOM 1492 N N . CYS A 1 221 ? 23.164 -14.414 13.134 1.00 36.09 197 CYS A N 1
ATOM 1493 C CA . CYS A 1 221 ? 21.719 -14.197 13.152 1.00 35.08 197 CYS A CA 1
ATOM 1494 C C . CYS A 1 221 ? 21.280 -13.690 11.790 1.00 34.78 197 CYS A C 1
ATOM 1495 O O . CYS A 1 221 ? 22.113 -13.292 10.969 1.00 34.04 197 CYS A O 1
ATOM 1498 N N . THR A 1 222 ? 19.971 -13.722 11.555 1.00 34.90 198 THR A N 1
ATOM 1499 C CA . THR A 1 222 ? 19.380 -13.256 10.302 1.00 34.89 198 THR A CA 1
ATOM 1500 C C . THR A 1 222 ? 19.156 -11.739 10.276 1.00 35.04 198 THR A C 1
ATOM 1501 O O . THR A 1 222 ? 19.588 -11.058 9.341 1.00 36.16 198 THR A O 1
ATOM 1505 N N . LEU A 1 223 ? 18.454 -11.226 11.284 1.00 34.47 199 LEU A N 1
ATOM 1506 C CA . LEU A 1 223 ? 18.201 -9.784 11.398 1.00 35.91 199 LEU A CA 1
ATOM 1507 C C . LEU A 1 223 ? 19.430 -9.116 11.980 1.00 35.81 199 LEU A C 1
ATOM 1508 O O . LEU A 1 223 ? 19.974 -9.580 13.000 1.00 36.42 199 LEU A O 1
ATOM 1513 N N . GLU A 1 224 ? 19.858 -8.020 11.365 1.00 35.90 200 GLU A N 1
ATOM 1514 C CA . GLU A 1 224 ? 21.003 -7.292 11.909 1.00 36.17 200 GLU A CA 1
ATOM 1515 C C . GLU A 1 224 ? 20.731 -6.812 13.332 1.00 36.15 200 GLU A C 1
ATOM 1516 O O . GLU A 1 224 ? 21.622 -6.871 14.183 1.00 37.20 200 GLU A O 1
ATOM 1522 N N . GLU A 1 225 ? 19.497 -6.382 13.596 1.00 36.51 201 GLU A N 1
ATOM 1523 C CA . GLU A 1 225 ? 19.144 -5.766 14.892 1.00 36.42 201 GLU A CA 1
ATOM 1524 C C . GLU A 1 225 ? 19.242 -6.739 16.064 1.00 37.08 201 GLU A C 1
ATOM 1525 O O . GLU A 1 225 ? 19.245 -6.321 17.232 1.00 38.15 201 GLU A O 1
ATOM 1531 N N . HIS A 1 226 ? 19.343 -8.030 15.748 1.00 37.04 202 HIS A N 1
ATOM 1532 C CA . HIS A 1 226 ? 19.423 -9.084 16.747 1.00 35.72 202 HIS A CA 1
ATOM 1533 C C . HIS A 1 226 ? 20.849 -9.380 17.206 1.00 36.22 202 HIS A C 1
ATOM 1534 O O . HIS A 1 226 ? 21.034 -10.073 18.206 1.00 35.87 202 HIS A O 1
ATOM 1541 N N . ARG A 1 227 ? 21.848 -8.861 16.487 1.00 36.26 203 ARG A N 1
ATOM 1542 C CA . ARG A 1 227 ? 23.259 -9.225 16.716 1.00 36.12 203 ARG A CA 1
ATOM 1543 C C . ARG A 1 227 ? 23.730 -9.073 18.172 1.00 37.66 203 ARG A C 1
ATOM 1544 O O . ARG A 1 227 ? 24.547 -9.872 18.673 1.00 35.75 203 ARG A O 1
ATOM 1552 N N . ASN A 1 228 ? 23.220 -8.039 18.841 1.00 39.01 204 ASN A N 1
ATOM 1553 C CA . ASN A 1 228 ? 23.622 -7.758 20.223 1.00 41.03 204 ASN A CA 1
ATOM 1554 C C . ASN A 1 228 ? 22.449 -7.735 21.206 1.00 41.21 204 ASN A C 1
ATOM 1555 O O . ASN A 1 228 ? 22.495 -7.013 22.203 1.00 43.31 204 ASN A O 1
ATOM 1560 N N . LEU A 1 229 ? 21.402 -8.514 20.914 1.00 40.85 205 LEU A N 1
ATOM 1561 C CA . LEU A 1 229 ? 20.232 -8.637 21.791 1.00 40.73 205 LEU A CA 1
ATOM 1562 C C . LEU A 1 229 ? 20.328 -9.958 22.543 1.00 39.65 205 LEU A C 1
ATOM 1563 O O . LEU A 1 229 ? 20.936 -10.898 21.997 1.00 38.98 205 LEU A O 1
ATOM 1568 N N . PRO A 1 230 ? 19.755 -10.045 23.766 1.00 37.63 206 PRO A N 1
ATOM 1569 C CA . PRO A 1 230 ? 19.687 -11.313 24.482 1.00 37.18 206 PRO A CA 1
ATOM 1570 C C . PRO A 1 230 ? 19.036 -12.394 23.635 1.00 36.74 206 PRO A C 1
ATOM 1571 O O . PRO A 1 230 ? 18.102 -12.112 22.876 1.00 35.80 206 PRO A O 1
ATOM 1575 N N . ILE A 1 231 ? 19.543 -13.618 23.773 1.00 36.16 207 ILE A N 1
ATOM 1576 C CA . ILE A 1 231 ? 19.210 -14.702 22.858 1.00 35.43 207 ILE A CA 1
ATOM 1577 C C . ILE A 1 231 ? 17.695 -14.963 22.875 1.00 36.18 207 ILE A C 1
ATOM 1578 O O . ILE A 1 231 ? 17.088 -15.135 21.823 1.00 37.29 207 ILE A O 1
ATOM 1583 N N . GLU A 1 232 ? 17.091 -14.902 24.060 1.00 35.34 208 GLU A N 1
ATOM 1584 C CA . GLU A 1 232 ? 15.667 -15.181 24.222 1.00 35.72 208 GLU A CA 1
ATOM 1585 C C . GLU A 1 232 ? 14.798 -14.052 23.670 1.00 35.32 208 GLU A C 1
ATOM 1586 O O . GLU A 1 232 ? 13.657 -14.287 23.263 1.00 35.90 208 GLU A O 1
ATOM 1592 N N . VAL A 1 233 ? 15.345 -12.839 23.642 1.00 35.06 209 VAL A N 1
ATOM 1593 C CA . VAL A 1 233 ? 14.654 -11.677 23.064 1.00 35.34 209 VAL A CA 1
ATOM 1594 C C . VAL A 1 233 ? 14.588 -11.782 21.530 1.00 35.27 209 VAL A C 1
ATOM 1595 O O . VAL A 1 233 ? 13.543 -11.556 20.931 1.00 36.03 209 VAL A O 1
ATOM 1599 N N . GLN A 1 234 ? 15.698 -12.162 20.913 1.00 34.29 210 GLN A N 1
ATOM 1600 C CA . GLN A 1 234 ? 15.715 -12.524 19.500 1.00 34.93 210 GLN A CA 1
ATOM 1601 C C . GLN A 1 234 ? 14.629 -13.534 19.104 1.00 34.87 210 GLN A C 1
ATOM 1602 O O . GLN A 1 234 ? 13.935 -13.329 18.119 1.00 35.66 210 GLN A O 1
ATOM 1608 N N . ALA A 1 235 ? 14.483 -14.612 19.880 1.00 35.92 211 ALA A N 1
ATOM 1609 C CA . ALA A 1 235 ? 13.473 -15.641 19.619 1.00 35.65 211 ALA A CA 1
ATOM 1610 C C . ALA A 1 235 ? 12.053 -15.113 19.791 1.00 35.69 211 ALA A C 1
ATOM 1611 O O . ALA A 1 235 ? 11.181 -15.368 18.954 1.00 36.96 211 ALA A O 1
ATOM 1613 N N . LYS A 1 236 ? 11.824 -14.390 20.881 1.00 35.02 212 LYS A N 1
ATOM 1614 C CA . LYS A 1 236 ? 10.559 -13.705 21.120 1.00 35.21 212 LYS A CA 1
ATOM 1615 C C . LYS A 1 236 ? 10.198 -12.853 19.911 1.00 34.98 212 LYS A C 1
ATOM 1616 O O . LYS A 1 236 ? 9.078 -12.904 19.417 1.00 35.94 212 LYS A O 1
ATOM 1622 N N . HIS A 1 237 ? 11.156 -12.070 19.428 1.00 34.93 213 HIS A N 1
ATOM 1623 C CA . HIS A 1 237 ? 10.890 -11.187 18.315 1.00 34.73 213 HIS A CA 1
ATOM 1624 C C . HIS A 1 237 ? 10.468 -11.946 17.046 1.00 34.80 213 HIS A C 1
ATOM 1625 O O . HIS A 1 237 ? 9.414 -11.651 16.474 1.00 36.49 213 HIS A O 1
ATOM 1632 N N . LEU A 1 238 ? 11.265 -12.924 16.632 1.00 33.92 214 LEU A N 1
ATOM 1633 C CA . LEU A 1 238 ? 10.947 -13.748 15.451 1.00 34.68 214 LEU A CA 1
ATOM 1634 C C . LEU A 1 238 ? 9.536 -14.369 15.477 1.00 34.34 214 LEU A C 1
ATOM 1635 O O . LEU A 1 238 ? 8.807 -14.313 14.480 1.00 35.17 214 LEU A O 1
ATOM 1640 N N . TRP A 1 239 ? 9.160 -14.943 16.613 1.00 33.43 215 TRP A N 1
ATOM 1641 C CA . TRP A 1 239 ? 7.836 -15.523 16.780 1.00 34.42 215 TRP A CA 1
ATOM 1642 C C . TRP A 1 239 ? 6.740 -14.471 16.839 1.00 34.68 215 TRP A C 1
ATOM 1643 O O . TRP A 1 239 ? 5.639 -14.714 16.348 1.00 35.10 215 TRP A O 1
ATOM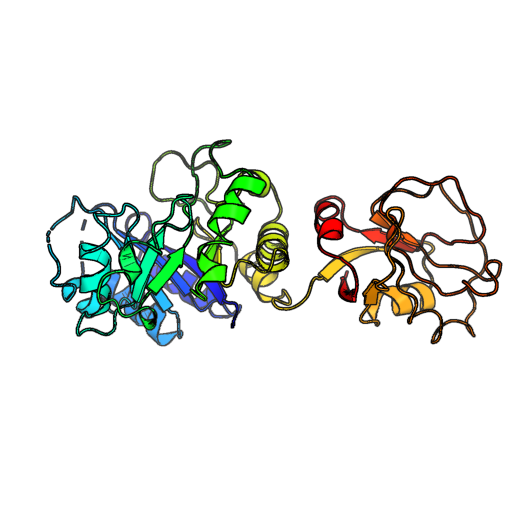 1654 N N . ALA A 1 240 ? 7.030 -13.308 17.426 1.00 34.53 216 ALA A N 1
ATOM 1655 C CA . ALA A 1 240 ? 6.031 -12.220 17.499 1.00 34.15 216 ALA A CA 1
ATOM 1656 C C . ALA A 1 240 ? 5.671 -11.599 16.142 1.00 34.01 216 ALA A C 1
ATOM 1657 O O . ALA A 1 240 ? 4.618 -10.994 16.015 1.00 34.28 216 ALA A O 1
ATOM 1659 N N . THR A 1 241 ? 6.543 -11.723 15.139 1.00 34.98 217 THR A N 1
ATOM 1660 C CA . THR A 1 241 ? 6.222 -11.214 13.790 1.00 34.72 217 THR A CA 1
ATOM 1661 C C . THR A 1 241 ? 5.017 -11.965 13.199 1.00 35.17 217 THR A C 1
ATOM 1662 O O . THR A 1 241 ? 4.306 -11.442 12.347 1.00 35.57 217 THR A O 1
ATOM 1666 N N . GLY A 1 242 ? 4.774 -13.179 13.689 1.00 35.51 218 GLY A N 1
ATOM 1667 C CA . GLY A 1 242 ? 3.805 -14.091 13.076 1.00 35.88 218 GLY A CA 1
ATOM 1668 C C . GLY A 1 242 ? 4.264 -14.708 11.757 1.00 36.59 218 GLY A C 1
ATOM 1669 O O . GLY A 1 242 ? 3.490 -15.394 11.094 1.00 37.12 218 GLY A O 1
ATOM 1670 N N . LEU A 1 243 ? 5.517 -14.473 11.366 1.00 36.80 219 LEU A N 1
ATOM 1671 C CA . LEU A 1 243 ? 5.978 -14.887 10.037 1.00 37.61 219 LEU A CA 1
ATOM 1672 C C . LEU A 1 243 ? 7.059 -15.968 10.068 1.00 37.82 219 LEU A C 1
ATOM 1673 O O . LEU A 1 243 ? 7.516 -16.422 9.017 1.00 39.07 219 LEU A O 1
ATOM 1678 N N . ILE A 1 244 ? 7.470 -16.364 11.269 1.00 37.38 220 ILE A N 1
ATOM 1679 C CA . ILE A 1 244 ? 8.557 -17.315 11.448 1.00 37.28 220 ILE A CA 1
ATOM 1680 C C . ILE A 1 244 ? 8.043 -18.433 12.321 1.00 37.88 220 ILE A C 1
ATOM 1681 O O . ILE A 1 244 ? 7.474 -18.179 13.381 1.00 38.91 220 ILE A O 1
ATOM 1686 N N . ASP A 1 245 ? 8.218 -19.666 11.853 1.00 37.09 221 ASP A N 1
ATOM 1687 C CA . ASP A 1 245 ? 7.827 -20.850 12.608 1.00 37.09 221 ASP A CA 1
ATOM 1688 C C . ASP A 1 245 ? 8.960 -21.379 13.478 1.00 36.36 221 ASP A C 1
ATOM 1689 O O . ASP A 1 245 ? 8.766 -21.614 14.666 1.00 35.70 221 ASP A O 1
ATOM 1694 N N . ASP A 1 246 ? 10.138 -21.564 12.883 1.00 35.44 222 ASP A N 1
ATOM 1695 C CA . ASP A 1 246 ? 11.257 -22.202 13.577 1.00 35.28 222 ASP A CA 1
ATOM 1696 C C . ASP A 1 246 ? 12.380 -21.219 13.901 1.00 35.50 222 ASP A C 1
ATOM 1697 O O . ASP A 1 246 ? 12.768 -20.402 13.064 1.00 35.96 222 ASP A O 1
ATOM 1702 N N . VAL A 1 247 ? 12.897 -21.303 15.123 1.00 35.54 223 VAL A N 1
ATOM 1703 C CA . VAL A 1 247 ? 13.978 -20.423 15.553 1.00 35.77 223 VAL A CA 1
ATOM 1704 C C . VAL A 1 247 ? 15.234 -21.274 15.775 1.00 36.15 223 VAL A C 1
ATOM 1705 O O . VAL A 1 247 ? 15.232 -22.194 16.588 1.00 35.88 223 VAL A O 1
ATOM 1709 N N . ILE A 1 248 ? 16.294 -20.981 15.018 1.00 36.41 224 ILE A N 1
ATOM 1710 C CA . ILE A 1 248 ? 17.516 -21.791 15.052 1.00 36.06 224 ILE A CA 1
ATOM 1711 C C . ILE A 1 248 ? 18.690 -20.952 15.538 1.00 36.46 224 ILE A C 1
ATOM 1712 O O . ILE A 1 248 ? 18.928 -19.870 15.016 1.00 37.45 224 ILE A O 1
ATOM 1717 N N . ILE A 1 249 ? 19.425 -21.448 16.535 1.00 36.75 225 ILE A N 1
ATOM 1718 C CA . ILE A 1 249 ? 20.706 -20.833 16.918 1.00 35.97 225 ILE A CA 1
ATOM 1719 C C . ILE A 1 249 ? 21.753 -21.128 15.838 1.00 36.07 225 ILE A C 1
ATOM 1720 O O . ILE A 1 249 ? 22.044 -22.293 15.558 1.00 35.72 225 ILE A O 1
ATOM 1725 N N . GLY A 1 250 ? 22.315 -20.066 15.253 1.00 36.48 226 GLY A N 1
ATOM 1726 C CA . GLY A 1 250 ? 23.210 -20.160 14.108 1.00 34.70 226 GLY A CA 1
ATOM 1727 C C . GLY A 1 250 ? 24.638 -20.539 14.438 1.00 35.38 226 GLY A C 1
ATOM 1728 O O . GLY A 1 250 ? 25.301 -21.187 13.636 1.00 35.49 226 GLY A O 1
ATOM 1729 N N . ASN A 1 251 ? 25.122 -20.126 15.608 1.00 35.34 227 ASN A N 1
ATOM 1730 C CA . ASN A 1 251 ? 26.454 -20.539 16.084 1.00 35.01 227 ASN A CA 1
ATOM 1731 C C . ASN A 1 251 ? 26.396 -21.662 17.136 1.00 34.37 227 ASN A C 1
ATOM 1732 O O . ASN A 1 251 ? 25.343 -21.911 17.711 1.00 34.44 227 ASN A O 1
ATOM 1737 N N . ALA A 1 252 ? 27.531 -22.323 17.388 1.00 33.90 228 ALA A N 1
ATOM 1738 C CA . ALA A 1 252 ? 27.625 -23.420 18.384 1.00 33.12 228 ALA A CA 1
ATOM 1739 C C . ALA A 1 252 ? 28.817 -23.172 19.306 1.00 33.29 228 ALA A C 1
ATOM 1740 O O . ALA A 1 252 ? 29.804 -22.603 18.863 1.00 34.05 228 ALA A O 1
ATOM 1742 N N . TYR A 1 253 ? 28.769 -23.576 20.578 1.00 34.15 229 TYR A N 1
ATOM 1743 C CA . TYR A 1 253 ? 27.629 -24.212 21.238 1.00 33.44 229 TYR A CA 1
ATOM 1744 C C . TYR A 1 253 ? 26.994 -23.167 22.122 1.00 33.89 229 TYR A C 1
ATOM 1745 O O . TYR A 1 253 ? 27.705 -22.472 22.867 1.00 34.20 229 TYR A O 1
ATOM 1754 N N . ALA A 1 254 ? 25.667 -23.057 22.069 1.00 33.81 230 ALA A N 1
ATOM 1755 C CA . ALA A 1 254 ? 24.955 -22.224 23.027 1.00 33.83 230 ALA A CA 1
ATOM 1756 C C . ALA A 1 254 ? 25.166 -22.848 24.402 1.00 34.10 230 ALA A C 1
ATOM 1757 O O . ALA A 1 254 ? 25.304 -24.071 24.517 1.00 33.47 230 ALA A O 1
ATOM 1759 N N . SER A 1 255 ? 25.225 -22.012 25.437 1.00 34.81 231 SER A N 1
ATOM 1760 C CA . SER A 1 255 ? 25.356 -22.507 26.804 1.00 35.36 231 SER A CA 1
ATOM 1761 C C . SER A 1 255 ? 24.096 -23.230 27.286 1.00 35.96 231 SER A C 1
ATOM 1762 O O . SER A 1 255 ? 22.992 -23.035 26.749 1.00 35.55 231 SER A O 1
ATOM 1765 N N . GLU A 1 256 ? 24.271 -24.064 28.309 1.00 36.41 232 GLU A N 1
ATOM 1766 C CA . GLU A 1 256 ? 23.150 -24.682 28.999 1.00 36.91 232 GLU A CA 1
ATOM 1767 C C . GLU A 1 256 ? 22.084 -23.633 29.383 1.00 36.87 232 GLU A C 1
ATOM 1768 O O . GLU A 1 256 ? 20.886 -23.843 29.149 1.00 36.83 232 GLU A O 1
ATOM 1774 N N A GLU A 1 257 ? 22.532 -22.518 29.966 0.50 36.97 233 GLU A N 1
ATOM 1775 N N B GLU A 1 257 ? 22.534 -22.510 29.937 0.50 36.44 233 GLU A N 1
ATOM 1776 C CA A GLU A 1 257 ? 21.652 -21.420 30.375 0.50 37.47 233 GLU A CA 1
ATOM 1777 C CA B GLU A 1 257 ? 21.651 -21.432 30.375 0.50 36.24 233 GLU A CA 1
ATOM 1778 C C A GLU A 1 257 ? 20.859 -20.842 29.190 0.50 37.11 233 GLU A C 1
ATOM 1779 C C B GLU A 1 257 ? 20.878 -20.783 29.210 0.50 36.54 233 GLU A C 1
ATOM 1780 O O A GLU A 1 257 ? 19.657 -20.594 29.310 0.50 37.24 233 GLU A O 1
ATOM 1781 O O B GLU A 1 257 ? 19.709 -20.423 29.364 0.50 36.68 233 GLU A O 1
ATOM 1792 N N . GLU A 1 258 ? 21.532 -20.637 28.054 1.00 36.49 234 GLU A N 1
ATOM 1793 C CA . GLU A 1 258 ? 20.871 -20.121 26.837 1.00 35.78 234 GLU A CA 1
ATOM 1794 C C . GLU A 1 258 ? 19.832 -21.090 26.271 1.00 36.12 234 GLU A C 1
ATOM 1795 O O . GLU A 1 258 ? 18.731 -20.676 25.909 1.00 35.35 234 GLU A O 1
ATOM 1801 N N . LEU A 1 259 ? 20.185 -22.376 26.205 1.00 35.96 235 LEU A N 1
ATOM 1802 C CA . LEU A 1 259 ? 19.236 -23.419 25.796 1.00 37.06 235 LEU A CA 1
ATOM 1803 C C . LEU A 1 259 ? 18.015 -23.441 26.714 1.00 36.92 235 LEU A C 1
ATOM 1804 O O . LEU A 1 259 ? 16.892 -23.578 26.244 1.00 37.70 235 LEU A O 1
ATOM 1809 N N . GLU A 1 260 ? 18.241 -23.284 28.015 1.00 37.26 236 GLU A N 1
ATOM 1810 C CA . GLU A 1 260 ? 17.171 -23.333 29.001 1.00 37.89 236 GLU A CA 1
ATOM 1811 C C . GLU A 1 260 ? 16.223 -22.147 28.854 1.00 37.62 236 GLU A C 1
ATOM 1812 O O . GLU A 1 260 ? 15.013 -22.324 28.829 1.00 37.73 236 GLU A O 1
ATOM 1818 N N . LYS A 1 261 ? 16.793 -20.947 28.756 1.00 37.91 237 LYS A N 1
ATOM 1819 C CA . LYS A 1 261 ? 16.050 -19.718 28.503 1.00 38.93 237 LYS A CA 1
ATOM 1820 C C . LYS A 1 261 ? 15.135 -19.830 27.293 1.00 37.00 237 LYS A C 1
ATOM 1821 O O . LYS A 1 261 ? 13.992 -19.377 27.328 1.00 35.77 237 LYS A O 1
ATOM 1827 N N . LEU A 1 262 ? 15.670 -20.394 26.214 1.00 35.96 238 LEU A N 1
ATOM 1828 C CA . LEU A 1 262 ? 14.911 -20.562 24.981 1.00 34.81 238 LEU A CA 1
ATOM 1829 C C . LEU A 1 262 ? 13.803 -21.601 25.130 1.00 34.71 238 LEU A C 1
ATOM 1830 O O . LEU A 1 262 ? 12.677 -21.382 24.651 1.00 34.55 238 LEU A O 1
ATOM 1835 N N . GLY A 1 263 ? 14.120 -22.703 25.814 1.00 33.02 239 GLY A N 1
ATOM 1836 C CA . GLY A 1 263 ? 13.166 -23.770 26.057 1.00 33.90 239 GLY A CA 1
ATOM 1837 C C . GLY A 1 263 ? 12.044 -23.361 27.009 1.00 33.95 239 GLY A C 1
ATOM 1838 O O . GLY A 1 263 ? 10.935 -23.906 26.952 1.00 32.18 239 GLY A O 1
ATOM 1839 N N . ASN A 1 264 ? 12.336 -22.400 27.881 1.00 33.71 240 ASN A N 1
ATOM 1840 C CA . ASN A 1 264 ? 11.355 -21.913 28.843 1.00 35.24 240 ASN A CA 1
ATOM 1841 C C . ASN A 1 264 ? 10.279 -21.019 28.225 1.00 35.05 240 ASN A C 1
ATOM 1842 O O . ASN A 1 264 ? 9.228 -20.832 28.808 1.00 35.30 240 ASN A O 1
ATOM 1847 N N . LEU A 1 265 ? 10.548 -20.470 27.047 1.00 35.46 241 LEU A N 1
ATOM 1848 C CA . LEU A 1 265 ? 9.641 -19.518 26.418 1.00 35.57 241 LEU A CA 1
ATOM 1849 C C . LEU A 1 265 ? 8.312 -20.144 25.995 1.00 36.44 241 LEU A C 1
ATOM 1850 O O . LEU A 1 265 ? 8.280 -21.299 25.560 1.00 37.14 241 LEU A O 1
ATOM 1855 N N . ASN A 1 266 ? 7.231 -19.367 26.115 1.00 36.28 242 ASN A N 1
ATOM 1856 C CA . ASN A 1 266 ? 5.981 -19.655 25.430 1.00 37.35 242 ASN A CA 1
ATOM 1857 C C . ASN A 1 266 ? 6.144 -19.241 23.970 1.00 37.54 242 ASN A C 1
ATOM 1858 O O . ASN A 1 266 ? 6.435 -18.092 23.665 1.00 38.32 242 ASN A O 1
ATOM 1863 N N . ARG A 1 267 ? 5.968 -20.191 23.063 1.00 37.56 243 ARG A N 1
ATOM 1864 C CA . ARG A 1 267 ? 6.306 -19.959 21.656 1.00 36.22 243 ARG A CA 1
ATOM 1865 C C . ARG A 1 267 ? 5.161 -19.322 20.902 1.00 36.21 243 ARG A C 1
ATOM 1866 O O . ARG A 1 267 ? 5.370 -18.714 19.848 1.00 35.91 243 ARG A O 1
ATOM 1874 N N A TYR A 1 268 ? 3.973 -19.471 21.493 0.50 35.55 244 TYR A N 1
ATOM 1875 N N B TYR A 1 268 ? 3.938 -19.468 21.383 0.50 36.07 244 TYR A N 1
ATOM 1876 C CA A TYR A 1 268 ? 2.680 -19.164 20.886 0.50 36.49 244 TYR A CA 1
ATOM 1877 C CA B TYR A 1 268 ? 2.832 -18.888 20.634 0.50 37.30 244 TYR A CA 1
ATOM 1878 C C A TYR A 1 268 ? 1.964 -17.982 21.564 0.50 36.53 244 TYR A C 1
ATOM 1879 C C B TYR A 1 268 ? 2.400 -17.541 21.189 0.50 37.54 244 TYR A C 1
ATOM 1880 O O A TYR A 1 268 ? 0.801 -17.702 21.271 0.50 36.16 244 TYR A O 1
ATOM 1881 O O B TYR A 1 268 ? 1.866 -16.704 20.451 0.50 37.86 244 TYR A O 1
ATOM 1898 N N . MET A 1 269 ? 2.670 -17.305 22.468 1.00 37.03 245 MET A N 1
ATOM 1899 C CA . MET A 1 269 ? 2.244 -16.028 23.048 1.00 38.11 245 MET A CA 1
ATOM 1900 C C . MET A 1 269 ? 3.350 -15.112 23.556 1.00 36.10 245 MET A C 1
ATOM 1901 O O . MET A 1 269 ? 4.314 -15.554 24.158 1.00 35.81 245 MET A O 1
ATOM 1906 N N . LEU A 1 270 ? 3.165 -13.820 23.324 1.00 36.54 246 LEU A N 1
ATOM 1907 C CA . LEU A 1 270 ? 4.096 -12.797 23.765 1.00 36.96 246 LEU A CA 1
ATOM 1908 C C . LEU A 1 270 ? 4.167 -12.683 25.287 1.00 36.67 246 LEU A C 1
ATOM 1909 O O . LEU A 1 270 ? 3.136 -12.562 25.953 1.00 37.54 246 LEU A O 1
ATOM 1914 N N . GLN A 1 271 ? 5.389 -12.739 25.821 1.00 35.08 247 GLN A N 1
ATOM 1915 C CA . GLN A 1 271 ? 5.646 -12.619 27.255 1.00 33.92 247 GLN A CA 1
ATOM 1916 C C . GLN A 1 271 ? 6.628 -11.472 27.457 1.00 34.28 247 GLN A C 1
ATOM 1917 O O . GLN A 1 271 ? 7.748 -11.510 26.948 1.00 34.96 247 GLN A O 1
ATOM 1923 N N . LEU A 1 272 ? 6.200 -10.453 28.189 1.00 33.86 248 LEU A N 1
ATOM 1924 C CA . LEU A 1 272 ? 7.001 -9.249 28.379 1.00 34.92 248 LEU A CA 1
ATOM 1925 C C . LEU A 1 272 ? 7.598 -9.296 29.766 1.00 35.77 248 LEU A C 1
ATOM 1926 O O . LEU A 1 272 ? 6.858 -9.362 30.760 1.00 35.29 248 LEU A O 1
ATOM 1931 N N . LYS A 1 273 ? 8.931 -9.286 29.833 1.00 36.36 249 LYS A N 1
ATOM 1932 C CA . LYS A 1 273 ? 9.627 -9.237 31.119 1.00 36.52 249 LYS A CA 1
ATOM 1933 C C . LYS A 1 273 ? 9.373 -7.893 31.829 1.00 35.89 249 LYS A C 1
ATOM 1934 O O . LYS A 1 273 ? 9.654 -6.814 31.279 1.00 35.68 249 LYS A O 1
ATOM 1940 N N . VAL A 1 274 ? 8.824 -7.980 33.038 1.00 35.03 250 VAL A N 1
ATOM 1941 C CA . VAL A 1 274 ? 8.510 -6.815 33.873 1.00 34.75 250 VAL A CA 1
ATOM 1942 C C . VAL A 1 274 ? 9.411 -6.817 35.127 1.00 35.43 250 VAL A C 1
ATOM 1943 O O . VAL A 1 274 ? 9.704 -7.876 35.707 1.00 35.30 250 VAL A O 1
ATOM 1947 N N . HIS A 1 275 ? 9.868 -5.626 35.505 1.00 35.59 251 HIS A N 1
ATOM 1948 C CA . HIS A 1 275 ? 10.538 -5.394 36.771 1.00 36.19 251 HIS A CA 1
ATOM 1949 C C . HIS A 1 275 ? 9.650 -4.476 37.607 1.00 35.16 251 HIS A C 1
ATOM 1950 O O . HIS A 1 275 ? 9.315 -3.373 37.184 1.00 34.91 251 HIS A O 1
ATOM 1957 N N . PHE A 1 276 ? 9.277 -4.934 38.793 1.00 34.90 252 PHE A N 1
ATOM 1958 C CA . PHE A 1 276 ? 8.459 -4.144 39.696 1.00 35.62 252 PHE A CA 1
ATOM 1959 C C . PHE A 1 276 ? 9.212 -3.056 40.447 1.00 35.81 252 PHE A C 1
ATOM 1960 O O . PHE A 1 276 ? 10.376 -3.232 40.793 1.00 35.54 252 PHE A O 1
ATOM 1968 N N . VAL A 1 277 ? 8.536 -1.932 40.703 1.00 36.41 253 VAL A N 1
ATOM 1969 C CA . VAL A 1 277 ? 9.066 -0.934 41.642 1.00 36.92 253 VAL A CA 1
ATOM 1970 C C . VAL A 1 277 ? 8.906 -1.449 43.074 1.00 37.82 253 VAL A C 1
ATOM 1971 O O . VAL A 1 277 ? 8.030 -2.284 43.337 1.00 38.64 253 VAL A O 1
ATOM 1975 N N . ASP A 1 278 ? 9.742 -0.957 43.987 1.00 38.14 254 ASP A N 1
ATOM 1976 C CA . ASP A 1 278 ? 9.683 -1.341 45.406 1.00 39.80 254 ASP A CA 1
ATOM 1977 C C . ASP A 1 278 ? 8.299 -1.162 46.043 1.00 39.59 254 ASP A C 1
ATOM 1978 O O . ASP A 1 278 ? 7.900 -1.927 46.925 1.00 39.50 254 ASP A O 1
ATOM 1983 N N . GLU A 1 279 ? 7.575 -0.154 45.577 1.00 39.75 255 GLU A N 1
ATOM 1984 C CA . GLU A 1 279 ? 6.295 0.231 46.153 1.00 40.51 255 GLU A CA 1
ATOM 1985 C C . GLU A 1 279 ? 5.099 -0.608 45.669 1.00 39.91 255 GLU A C 1
ATOM 1986 O O . GLU A 1 279 ? 3.995 -0.459 46.206 1.00 40.72 255 GLU A O 1
ATOM 1992 N N . ALA A 1 280 ? 5.320 -1.494 44.692 1.00 37.95 256 ALA A N 1
ATOM 1993 C CA . ALA A 1 280 ? 4.240 -2.298 44.100 1.00 37.27 256 ALA A CA 1
ATOM 1994 C C . ALA A 1 280 ? 3.570 -3.190 45.142 1.00 36.28 256 ALA A C 1
ATOM 1995 O O . ALA A 1 280 ? 4.250 -3.936 45.860 1.00 36.70 256 ALA A O 1
ATOM 1997 N N . THR A 1 281 ? 2.242 -3.107 45.243 1.00 35.92 257 THR A N 1
ATOM 1998 C CA . THR A 1 281 ? 1.518 -3.920 46.238 1.00 35.37 257 THR A CA 1
ATOM 1999 C C . THR A 1 281 ? 1.268 -5.317 45.671 1.00 35.74 257 THR A C 1
ATOM 2000 O O . THR A 1 281 ? 1.376 -5.521 44.459 1.00 35.92 257 THR A O 1
ATOM 2004 N N . GLU A 1 282 ? 0.919 -6.254 46.549 1.00 35.06 258 GLU A N 1
ATOM 2005 C CA . GLU A 1 282 ? 0.583 -7.613 46.164 1.00 35.56 258 GLU A CA 1
ATOM 2006 C C . GLU A 1 282 ? -0.539 -7.692 45.137 1.00 34.58 258 GLU A C 1
ATOM 2007 O O . GLU A 1 282 ? -0.490 -8.515 44.227 1.00 35.09 258 GLU A O 1
ATOM 2013 N N . VAL A 1 283 ? -1.548 -6.844 45.285 1.00 34.13 259 VAL A N 1
ATOM 2014 C CA . VAL A 1 283 ? -2.672 -6.854 44.366 1.00 34.01 259 VAL A CA 1
ATOM 2015 C C . VAL A 1 283 ? -2.254 -6.302 42.990 1.00 33.76 259 VAL A C 1
ATOM 2016 O O . VAL A 1 283 ? -2.710 -6.788 41.964 1.00 33.67 259 VAL A O 1
ATOM 2020 N N . GLU A 1 284 ? -1.370 -5.307 42.983 1.00 33.34 260 GLU A N 1
ATOM 2021 C CA . GLU A 1 284 ? -0.835 -4.753 41.738 1.00 34.24 260 GLU A CA 1
ATOM 2022 C C . GLU A 1 284 ? -0.005 -5.798 40.993 1.00 33.22 260 GLU A C 1
ATOM 2023 O O . GLU A 1 284 ? -0.114 -5.914 39.779 1.00 33.51 260 GLU A O 1
ATOM 2029 N N . LYS A 1 285 ? 0.803 -6.560 41.729 1.00 32.77 261 LYS A N 1
ATOM 2030 C CA . LYS A 1 285 ? 1.591 -7.643 41.147 1.00 33.57 261 LYS A CA 1
ATOM 2031 C C . LYS A 1 285 ? 0.720 -8.791 40.619 1.00 33.20 261 LYS A C 1
ATOM 2032 O O . LYS A 1 285 ? 1.034 -9.358 39.593 1.00 32.59 261 LYS A O 1
ATOM 2038 N N . ARG A 1 286 ? -0.366 -9.122 41.323 1.00 33.11 262 ARG A N 1
ATOM 2039 C CA . ARG A 1 286 ? -1.304 -10.161 40.866 1.00 34.28 262 ARG A CA 1
ATOM 2040 C C . ARG A 1 286 ? -2.022 -9.728 39.585 1.00 33.64 262 ARG A C 1
ATOM 2041 O O . ARG A 1 286 ? -2.130 -10.515 38.641 1.00 33.81 262 ARG A O 1
ATOM 2049 N N . ALA A 1 287 ? -2.501 -8.482 39.558 1.00 32.48 263 ALA A N 1
ATOM 2050 C CA . ALA A 1 287 ? -3.113 -7.899 38.355 1.00 33.24 263 ALA A CA 1
ATOM 2051 C C . ALA A 1 287 ? -2.159 -7.984 37.167 1.00 32.88 263 ALA A C 1
ATOM 2052 O O . ALA A 1 287 ? -2.570 -8.232 36.052 1.00 34.33 263 ALA A O 1
ATOM 2054 N N . THR A 1 288 ? -0.879 -7.768 37.422 1.00 33.17 264 THR A N 1
ATOM 2055 C CA . THR A 1 288 ? 0.138 -7.794 36.376 1.00 33.15 264 THR A CA 1
ATOM 2056 C C . THR A 1 288 ? 0.443 -9.214 35.886 1.00 33.02 264 THR A C 1
ATOM 2057 O O . THR A 1 288 ? 0.449 -9.462 34.678 1.00 32.86 264 THR A O 1
ATOM 2061 N N . LEU A 1 289 ? 0.680 -10.129 36.830 1.00 32.53 265 LEU A N 1
ATOM 2062 C CA . LEU A 1 289 ? 1.269 -11.446 36.536 1.00 33.54 265 LEU A CA 1
ATOM 2063 C C . LEU A 1 289 ? 0.272 -12.574 36.323 1.00 34.75 265 LEU A C 1
ATOM 2064 O O . LEU A 1 289 ? 0.559 -13.529 35.602 1.00 34.90 265 LEU A O 1
ATOM 2069 N N . GLN A 1 290 ? -0.883 -12.472 36.969 1.00 36.62 266 GLN A N 1
ATOM 2070 C CA . GLN A 1 290 ? -1.834 -13.575 37.005 1.00 39.40 266 GLN A CA 1
ATOM 2071 C C . GLN A 1 290 ? -2.829 -13.492 35.856 1.00 39.87 266 GLN A C 1
ATOM 2072 O O . GLN A 1 290 ? -3.584 -14.420 35.615 1.00 41.99 266 GLN A O 1
ATOM 2078 N N . GLU A 1 291 ? -2.817 -12.379 35.146 1.00 41.21 267 GLU A N 1
ATOM 2079 C CA . GLU A 1 291 ? -3.796 -12.132 34.101 1.00 42.10 267 GLU A CA 1
ATOM 2080 C C . GLU A 1 291 ? -3.225 -12.363 32.718 1.00 41.72 267 GLU A C 1
ATOM 2081 O O . GLU A 1 291 ? -2.091 -11.979 32.432 1.00 43.03 267 GLU A O 1
ATOM 2087 N N . LEU A 1 292 ? -4.029 -12.984 31.866 1.00 41.16 268 LEU A N 1
ATOM 2088 C CA . LEU A 1 292 ? -3.825 -12.931 30.435 1.00 40.25 268 LEU A CA 1
ATOM 2089 C C . LEU A 1 292 ? -4.409 -11.605 29.946 1.00 39.83 268 LEU A C 1
ATOM 2090 O O . LEU A 1 292 ? -5.634 -11.426 29.896 1.00 40.12 268 LEU A O 1
ATOM 2095 N N . HIS A 1 293 ? -3.523 -10.667 29.615 1.00 38.14 269 HIS A N 1
ATOM 2096 C CA . HIS A 1 293 ? -3.922 -9.344 29.181 1.00 37.59 269 HIS A CA 1
ATOM 2097 C C . HIS A 1 293 ? -4.316 -9.331 27.714 1.00 37.20 269 HIS A C 1
ATOM 2098 O O . HIS A 1 293 ? -3.781 -10.100 26.915 1.00 37.21 269 HIS A O 1
ATOM 2105 N N . VAL A 1 294 ? -5.282 -8.480 27.380 1.00 35.80 270 VAL A N 1
ATOM 2106 C CA . VAL A 1 294 ? -5.698 -8.282 25.999 1.00 35.23 270 VAL A CA 1
ATOM 2107 C C . VAL A 1 294 ? -5.687 -6.778 25.785 1.00 35.24 270 VAL A C 1
ATOM 2108 O O . VAL A 1 294 ? -6.244 -6.043 26.600 1.00 34.42 270 VAL A O 1
ATOM 2112 N N . ARG A 1 295 ? -5.014 -6.318 24.729 1.00 35.72 271 ARG A N 1
ATOM 2113 C CA . ARG A 1 295 ? -5.129 -4.921 24.314 1.00 36.64 271 ARG A CA 1
ATOM 2114 C C . ARG A 1 295 ? -6.508 -4.726 23.710 1.00 36.86 271 ARG A C 1
ATOM 2115 O O . ARG A 1 295 ? -6.835 -5.350 22.695 1.00 36.67 271 ARG A O 1
ATOM 2123 N N . ARG A 1 296 ? -7.327 -3.881 24.334 1.00 37.94 272 ARG A N 1
ATOM 2124 C CA . ARG A 1 296 ? -8.649 -3.605 23.765 1.00 40.04 272 ARG A CA 1
ATOM 2125 C C . ARG A 1 296 ? -8.509 -3.052 22.343 1.00 39.56 272 ARG A C 1
ATOM 2126 O O . ARG A 1 296 ? -7.709 -2.127 22.093 1.00 40.61 272 ARG A O 1
ATOM 2134 N N . GLY A 1 297 ? -9.286 -3.631 21.437 1.00 38.51 273 GLY A N 1
ATOM 2135 C CA . GLY A 1 297 ? -9.203 -3.363 20.011 1.00 39.43 273 GLY A CA 1
ATOM 2136 C C . GLY A 1 297 ? -9.316 -1.934 19.509 1.00 39.65 273 GLY A C 1
ATOM 2137 O O . GLY A 1 297 ? -8.738 -1.615 18.465 1.00 40.65 273 GLY A O 1
ATOM 2138 N N . ASP A 1 298 ? -10.059 -1.081 20.214 1.00 38.63 274 ASP A N 1
ATOM 2139 C CA . ASP A 1 298 ? -10.077 0.348 19.887 1.00 38.10 274 ASP A CA 1
ATOM 2140 C C . ASP A 1 298 ? -8.896 1.051 20.566 1.00 38.20 274 ASP A C 1
ATOM 2141 O O . ASP A 1 298 ? -8.999 1.601 21.674 1.00 38.47 274 ASP A O 1
ATOM 2146 N N . ILE A 1 299 ? -7.764 1.011 19.875 1.00 37.28 275 ILE A N 1
ATOM 2147 C CA . ILE A 1 299 ? -6.483 1.382 20.446 1.00 36.51 275 ILE A CA 1
ATOM 2148 C C . ILE A 1 299 ? -6.272 2.887 20.642 1.00 35.62 275 ILE A C 1
ATOM 2149 O O . ILE A 1 299 ? -6.955 3.716 20.049 1.00 34.49 275 ILE A O 1
ATOM 2154 N N . THR A 1 300 ? -5.309 3.208 21.496 1.00 34.49 276 THR A N 1
ATOM 2155 C CA . THR A 1 300 ? -4.737 4.538 21.579 1.00 33.99 276 THR A CA 1
ATOM 2156 C C . THR A 1 300 ? -3.226 4.379 21.401 1.00 33.84 276 THR A C 1
ATOM 2157 O O . THR A 1 300 ? -2.656 3.358 21.815 1.00 33.20 276 THR A O 1
ATOM 2161 N N . GLU A 1 301 ? -2.573 5.373 20.793 1.00 33.32 277 GLU A N 1
ATOM 2162 C CA . GLU A 1 301 ? -1.127 5.277 20.542 1.00 32.67 277 GLU A CA 1
ATOM 2163 C C . GLU A 1 301 ? -0.291 5.573 21.786 1.00 33.10 277 GLU A C 1
ATOM 2164 O O . GLU A 1 301 ? 0.922 5.381 21.774 1.00 33.75 277 GLU A O 1
ATOM 2170 N N . TYR A 1 302 ? -0.944 6.007 22.864 1.00 33.06 278 TYR A N 1
ATOM 2171 C CA . TYR A 1 302 ? -0.246 6.394 24.081 1.00 33.61 278 TYR A CA 1
ATOM 2172 C C . TYR A 1 302 ? -0.007 5.253 25.054 1.00 34.16 278 TYR A C 1
ATOM 2173 O O . TYR A 1 302 ? 0.901 5.317 25.873 1.00 34.33 278 TYR A O 1
ATOM 2182 N N . MET A 1 303 ? -0.826 4.212 24.981 1.00 35.71 279 MET A N 1
ATOM 2183 C CA . MET A 1 303 ? -0.699 3.103 25.919 1.00 37.05 279 MET A CA 1
ATOM 2184 C C . MET A 1 303 ? -1.488 1.874 25.491 1.00 36.72 279 MET A C 1
ATOM 2185 O O . MET A 1 303 ? -2.447 1.959 24.709 1.00 36.88 279 MET A O 1
ATOM 2190 N N . VAL A 1 304 ? -1.048 0.725 25.989 1.00 35.90 280 VAL A N 1
ATOM 2191 C CA . VAL A 1 304 ? -1.792 -0.518 25.860 1.00 35.05 280 VAL A CA 1
ATOM 2192 C C . VAL A 1 304 ? -2.732 -0.553 27.053 1.00 35.30 280 VAL A C 1
ATOM 2193 O O . VAL A 1 304 ? -2.277 -0.482 28.190 1.00 35.97 280 VAL A O 1
ATOM 2197 N N . ARG A 1 305 ? -4.032 -0.632 26.797 1.00 35.94 281 ARG A N 1
ATOM 2198 C CA . ARG A 1 305 ? -5.047 -0.678 27.849 1.00 35.83 281 ARG A CA 1
ATOM 2199 C C . ARG A 1 305 ? -5.560 -2.102 28.030 1.00 36.99 281 ARG A C 1
ATOM 2200 O O . ARG A 1 305 ? -6.169 -2.677 27.115 1.00 36.25 281 ARG A O 1
ATOM 2208 N N . SER A 1 306 ? -5.334 -2.648 29.218 1.00 37.29 282 SER A N 1
ATOM 2209 C CA . SER A 1 306 ? -5.849 -3.960 29.574 1.00 38.87 282 SER A CA 1
ATOM 2210 C C . SER A 1 306 ? -7.125 -3.749 30.399 1.00 39.50 282 SER A C 1
ATOM 2211 O O . SER A 1 306 ? -7.089 -3.676 31.630 1.00 39.78 282 SER A O 1
ATOM 2214 N N . THR A 1 307 ? -8.255 -3.642 29.703 1.00 40.85 283 THR A N 1
ATOM 2215 C CA . THR A 1 307 ? -9.501 -3.147 30.307 1.00 41.87 283 THR A CA 1
ATOM 2216 C C . THR A 1 307 ? -10.329 -4.181 31.047 1.00 42.34 283 THR A C 1
ATOM 2217 O O . THR A 1 307 ? -11.059 -3.831 31.969 1.00 42.54 283 THR A O 1
ATOM 2221 N N . GLU A 1 308 ? -10.221 -5.442 30.640 1.00 43.75 284 GLU A N 1
ATOM 2222 C CA . GLU A 1 308 ? -10.882 -6.543 31.347 1.00 45.65 284 GLU A CA 1
ATOM 2223 C C . GLU A 1 308 ? -10.350 -6.769 32.770 1.00 45.63 284 GLU A C 1
ATOM 2224 O O . GLU A 1 308 ? -11.051 -7.303 33.613 1.00 47.05 284 GLU A O 1
ATOM 2230 N N . VAL A 1 309 ? -9.119 -6.348 33.031 1.00 46.18 285 VAL A N 1
ATOM 2231 C CA 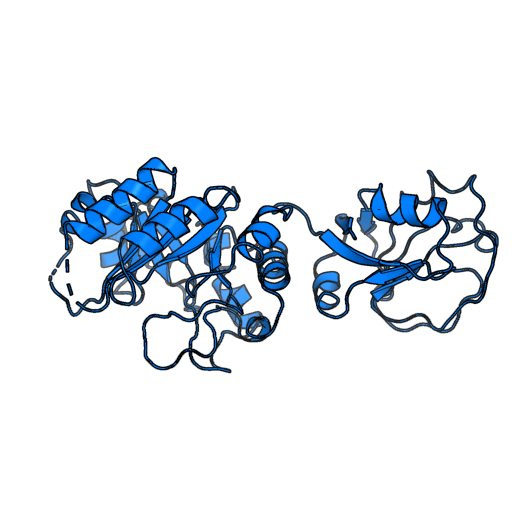. VAL A 1 309 ? -8.501 -6.455 34.359 1.00 46.93 285 VAL A CA 1
ATOM 2232 C C . VAL A 1 309 ? -9.250 -5.679 35.442 1.00 47.05 285 VAL A C 1
ATOM 2233 O O . VAL A 1 309 ? -9.372 -6.156 36.572 1.00 46.80 285 VAL A O 1
ATOM 2237 N N A ARG A 1 310 ? -9.770 -4.499 35.093 0.50 47.11 286 ARG A N 1
ATOM 2238 N N B ARG A 1 310 ? -9.740 -4.496 35.088 0.50 46.89 286 ARG A N 1
ATOM 2239 C CA A ARG A 1 310 ? -10.398 -3.604 36.076 0.50 47.28 286 ARG A CA 1
ATOM 2240 C CA B ARG A 1 310 ? -10.377 -3.629 36.058 0.50 46.93 286 ARG A CA 1
ATOM 2241 C C A ARG A 1 310 ? -11.786 -4.034 36.548 0.50 46.99 286 ARG A C 1
ATOM 2242 C C B ARG A 1 310 ? -11.587 -4.290 36.708 0.50 46.58 286 ARG A C 1
ATOM 2243 O O A ARG A 1 310 ? -12.351 -3.425 37.454 0.50 47.90 286 ARG A O 1
ATOM 2244 O O B ARG A 1 310 ? -11.808 -4.127 37.907 0.50 47.02 286 ARG A O 1
ATOM 2259 N N . LYS A 1 311 ? -12.335 -5.073 35.930 1.00 46.32 287 LYS A N 1
ATOM 2260 C CA . LYS A 1 311 ? -13.548 -5.712 36.424 1.00 45.39 287 LYS A CA 1
ATOM 2261 C C . LYS A 1 311 ? -13.272 -6.591 37.644 1.00 44.05 287 LYS A C 1
ATOM 2262 O O . LYS A 1 311 ? -14.074 -6.638 38.578 1.00 43.54 287 LYS A O 1
ATOM 2268 N N . LYS A 1 312 ? -12.134 -7.283 37.627 1.00 42.16 288 LYS A N 1
ATOM 2269 C CA . LYS A 1 312 ? -11.734 -8.147 38.731 1.00 41.94 288 LYS A CA 1
ATOM 2270 C C . LYS A 1 312 ? -11.135 -7.382 39.902 1.00 41.18 288 LYS A C 1
ATOM 2271 O O . LYS A 1 312 ? -11.138 -7.877 41.029 1.00 41.73 288 LYS A O 1
ATOM 2277 N N . TYR A 1 313 ? -10.621 -6.184 39.639 1.00 39.91 289 TYR A N 1
ATOM 2278 C CA . TYR A 1 313 ? -9.828 -5.468 40.636 1.00 39.71 289 TYR A CA 1
ATOM 2279 C C . TYR A 1 313 ? -10.457 -4.177 41.154 1.00 39.71 289 TYR A C 1
ATOM 2280 O O . TYR A 1 313 ? -9.862 -3.483 41.978 1.00 39.49 289 TYR A O 1
ATOM 2289 N N . LYS A 1 314 ? -11.676 -3.885 40.706 1.00 40.03 290 LYS A N 1
ATOM 2290 C CA . LYS A 1 314 ? -12.322 -2.607 41.018 1.00 40.93 290 LYS A CA 1
ATOM 2291 C C . LYS A 1 314 ? -12.758 -2.491 42.483 1.00 40.43 290 LYS A C 1
ATOM 2292 O O . LYS A 1 314 ? -12.959 -1.381 42.988 1.00 41.01 290 LYS A O 1
ATOM 2298 N N . ASP A 1 315 ? -12.898 -3.641 43.144 1.00 39.30 291 ASP A N 1
ATOM 2299 C CA . ASP A 1 315 ? -13.258 -3.719 44.561 1.00 37.81 291 ASP A CA 1
ATOM 2300 C C . ASP A 1 315 ? -12.050 -3.552 45.472 1.00 35.80 291 ASP A C 1
ATOM 2301 O O . ASP A 1 315 ? -12.208 -3.445 46.683 1.00 36.14 291 ASP A O 1
ATOM 2306 N N . TYR A 1 316 ? -10.855 -3.551 44.891 1.00 33.92 292 TYR A N 1
ATOM 2307 C CA . TYR A 1 316 ? -9.615 -3.617 45.659 1.00 33.14 292 TYR A CA 1
ATOM 2308 C C . TYR A 1 316 ? -8.975 -2.250 45.927 1.00 34.29 292 TYR A C 1
ATOM 2309 O O . TYR A 1 316 ? -9.312 -1.250 45.289 1.00 34.01 292 TYR A O 1
ATOM 2318 N N . ASP A 1 317 ? -8.040 -2.231 46.871 1.00 34.92 293 ASP A N 1
ATOM 2319 C CA . ASP A 1 317 ? -7.475 -1.005 47.388 1.00 35.12 293 ASP A CA 1
ATOM 2320 C C . ASP A 1 317 ? -6.238 -0.654 46.597 1.00 34.55 293 ASP A C 1
ATOM 2321 O O . ASP A 1 317 ? -5.276 -1.414 46.567 1.00 35.40 293 ASP A O 1
ATOM 2326 N N . PHE A 1 318 ? -6.280 0.501 45.940 1.00 34.42 294 PHE A N 1
ATOM 2327 C CA . PHE A 1 318 ? -5.151 1.008 45.187 1.00 33.53 294 PHE A CA 1
ATOM 2328 C C . PHE A 1 318 ? -4.872 2.410 45.686 1.00 33.91 294 PHE A C 1
ATOM 2329 O O . PHE A 1 318 ? -5.250 3.394 45.030 1.00 33.59 294 PHE A O 1
ATOM 2337 N N . PRO A 1 319 ? -4.237 2.518 46.857 1.00 33.81 295 PRO A N 1
ATOM 2338 C CA . PRO A 1 319 ? -4.007 3.827 47.450 1.00 34.26 295 PRO A CA 1
ATOM 2339 C C . PRO A 1 319 ? -3.110 4.670 46.557 1.00 35.30 295 PRO A C 1
ATOM 2340 O O . PRO A 1 319 ? -2.212 4.144 45.878 1.00 34.93 295 PRO A O 1
ATOM 2344 N N . VAL A 1 320 ? -3.394 5.963 46.530 1.00 37.15 296 VAL A N 1
ATOM 2345 C CA . VAL A 1 320 ? -2.578 6.939 45.823 1.00 40.04 296 VAL A CA 1
ATOM 2346 C C . VAL A 1 320 ? -1.172 6.977 46.447 1.00 40.19 296 VAL A C 1
ATOM 2347 O O . VAL A 1 320 ? -1.036 6.996 47.670 1.00 41.18 296 VAL A O 1
ATOM 2351 N N . ARG A 1 321 ? -0.134 6.928 45.616 1.00 41.38 297 ARG A N 1
ATOM 2352 C CA . ARG A 1 321 ? 1.228 7.241 46.079 1.00 42.51 297 ARG A CA 1
ATOM 2353 C C . ARG A 1 321 ? 1.918 8.235 45.150 1.00 43.40 297 ARG A C 1
ATOM 2354 O O . ARG A 1 321 ? 1.249 9.028 44.522 1.00 44.24 297 ARG A O 1
ATOM 2362 N N . GLU A 1 322 ? 3.243 8.225 45.075 1.00 44.78 298 GLU A N 1
ATOM 2363 C CA . GLU A 1 322 ? 3.931 9.244 44.288 1.00 45.35 298 GLU A CA 1
ATOM 2364 C C . GLU A 1 322 ? 3.891 8.879 42.816 1.00 43.61 298 GLU A C 1
ATOM 2365 O O . GLU A 1 322 ? 4.478 7.880 42.406 1.00 44.22 298 GLU A O 1
ATOM 2371 N N . SER A 1 323 ? 3.172 9.690 42.044 1.00 41.68 299 SER A N 1
ATOM 2372 C CA . SER A 1 323 ? 3.075 9.543 40.606 1.00 40.41 299 SER A CA 1
ATOM 2373 C C . SER A 1 323 ? 4.237 10.233 39.896 1.00 39.40 299 SER A C 1
ATOM 2374 O O . SER A 1 323 ? 4.697 11.306 40.305 1.00 39.18 299 SER A O 1
ATOM 2377 N N . VAL A 1 324 ? 4.724 9.588 38.844 1.00 37.34 300 VAL A N 1
ATOM 2378 C CA . VAL A 1 324 ? 5.860 10.090 38.076 1.00 35.63 300 VAL A CA 1
ATOM 2379 C C . VAL A 1 324 ? 5.460 10.247 36.604 1.00 35.88 300 VAL A C 1
ATOM 2380 O O . VAL A 1 324 ? 4.444 9.674 36.146 1.00 34.70 300 VAL A O 1
ATOM 2384 N N . LEU A 1 325 ? 6.252 11.041 35.887 1.00 35.06 301 LEU A N 1
ATOM 2385 C CA . LEU A 1 325 ? 6.142 11.185 34.442 1.00 35.48 301 LEU A CA 1
ATOM 2386 C C . LEU A 1 325 ? 5.913 9.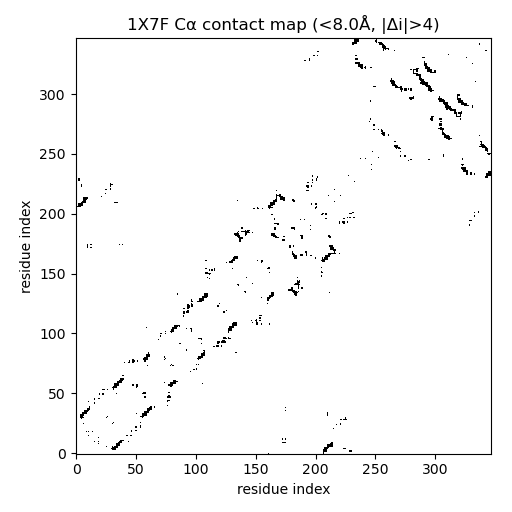827 33.804 1.00 34.96 301 LEU A C 1
ATOM 2387 O O . LEU A 1 325 ? 6.626 8.874 34.095 1.00 34.38 301 LEU A O 1
ATOM 2392 N N . GLN A 1 326 ? 4.916 9.737 32.933 1.00 35.08 302 GLN A N 1
ATOM 2393 C CA . GLN A 1 326 ? 4.615 8.466 32.283 1.00 35.10 302 GLN A CA 1
ATOM 2394 C C . GLN A 1 326 ? 5.507 8.319 31.076 1.00 35.17 302 GLN A C 1
ATOM 2395 O O . GLN A 1 326 ? 5.579 9.227 30.250 1.00 35.27 302 GLN A O 1
ATOM 2401 N N . GLU A 1 327 ? 6.213 7.192 31.001 1.00 34.88 303 GLU A N 1
ATOM 2402 C CA . GLU A 1 327 ? 7.213 6.967 29.970 1.00 36.01 303 GLU A CA 1
ATOM 2403 C C . GLU A 1 327 ? 7.057 5.575 29.390 1.00 36.29 303 GLU A C 1
ATOM 2404 O O . GLU A 1 327 ? 6.618 4.673 30.089 1.00 36.67 303 GLU A O 1
ATOM 2410 N N . ARG A 1 328 ? 7.400 5.422 28.107 1.00 36.81 304 ARG A N 1
ATOM 2411 C CA . ARG A 1 328 ? 7.350 4.138 27.394 1.00 37.28 304 ARG A CA 1
ATOM 2412 C C . ARG A 1 328 ? 7.925 2.977 28.222 1.00 35.91 304 ARG A C 1
ATOM 2413 O O . ARG A 1 328 ? 9.064 3.050 28.693 1.00 35.67 304 ARG A O 1
ATOM 2421 N N . GLY A 1 329 ? 7.121 1.924 28.390 1.00 35.45 305 GLY A N 1
ATOM 2422 C CA . GLY A 1 329 ? 7.549 0.699 29.052 1.00 35.27 305 GLY A CA 1
ATOM 2423 C C . GLY A 1 329 ? 7.049 0.569 30.476 1.00 36.37 305 GLY A C 1
ATOM 2424 O O . GLY A 1 329 ? 7.191 -0.496 31.092 1.00 36.47 305 GLY A O 1
ATOM 2425 N N . GLN A 1 330 ? 6.480 1.650 31.016 1.00 35.74 306 GLN A N 1
ATOM 2426 C CA . GLN A 1 330 ? 5.978 1.615 32.387 1.00 35.97 306 GLN A CA 1
ATOM 2427 C C . GLN A 1 330 ? 4.702 0.816 32.432 1.00 36.16 306 GLN A C 1
ATOM 2428 O O . GLN A 1 330 ? 3.845 0.948 31.554 1.00 37.39 306 GLN A O 1
ATOM 2434 N N . VAL A 1 331 ? 4.598 -0.037 33.447 1.00 35.59 307 VAL A N 1
ATOM 2435 C CA . VAL A 1 331 ? 3.332 -0.674 33.777 1.00 34.31 307 VAL A CA 1
ATOM 2436 C C . VAL A 1 331 ? 2.696 0.194 34.861 1.00 34.51 307 VAL A C 1
ATOM 2437 O O . VAL A 1 331 ? 3.310 0.444 35.897 1.00 33.78 307 VAL A O 1
ATOM 2441 N N . VAL A 1 332 ? 1.496 0.703 34.578 1.00 33.82 308 VAL A N 1
ATOM 2442 C CA . VAL A 1 332 ? 0.786 1.570 35.509 1.00 33.36 308 VAL A CA 1
ATOM 2443 C C . VAL A 1 332 ? -0.609 0.996 35.732 1.00 33.93 308 VAL A C 1
ATOM 2444 O O . VAL A 1 332 ? -1.095 0.185 34.926 1.00 33.74 308 VAL A O 1
ATOM 2448 N N A ILE A 1 333 ? -1.220 1.414 36.830 0.50 33.57 309 ILE A N 1
ATOM 2449 N N B ILE A 1 333 ? -1.235 1.369 36.850 0.50 34.31 309 ILE A N 1
ATOM 2450 C CA A ILE A 1 333 ? -2.566 1.016 37.158 0.50 33.27 309 ILE A CA 1
ATOM 2451 C CA B ILE A 1 333 ? -2.592 0.918 37.197 0.50 34.81 309 ILE A CA 1
ATOM 2452 C C A ILE A 1 333 ? -3.334 2.226 37.670 0.50 33.82 309 ILE A C 1
ATOM 2453 C C B ILE A 1 333 ? -3.389 2.078 37.802 0.50 34.67 309 ILE A C 1
ATOM 2454 O O A ILE A 1 333 ? -2.783 3.087 38.371 0.50 33.92 309 ILE A O 1
ATOM 2455 O O B ILE A 1 333 ? -2.904 2.762 38.716 0.50 34.78 309 ILE A O 1
ATOM 2464 N N . GLY A 1 334 ? -4.601 2.291 37.280 1.00 33.83 310 GLY A N 1
ATOM 2465 C CA . GLY A 1 334 ? -5.530 3.265 37.816 1.00 33.35 310 GLY A CA 1
ATOM 2466 C C . GLY A 1 334 ? -5.755 2.984 39.287 1.00 32.43 310 GLY A C 1
ATOM 2467 O O . GLY A 1 334 ? -6.049 1.861 39.681 1.00 31.77 310 GLY A O 1
ATOM 2468 N N . ASN A 1 335 ? -5.588 4.025 40.093 1.00 33.26 311 ASN A N 1
ATOM 2469 C CA . ASN A 1 335 ? -5.693 3.931 41.537 1.00 34.02 311 ASN A CA 1
ATOM 2470 C C . ASN A 1 335 ? -7.073 4.374 42.046 1.00 34.39 311 ASN A C 1
ATOM 2471 O O . ASN A 1 335 ? -7.955 4.662 41.235 1.00 35.41 311 ASN A O 1
ATOM 2476 N N . ASN A 1 336 ? -7.249 4.444 43.366 1.00 34.85 312 ASN A N 1
ATOM 2477 C CA . ASN A 1 336 ? -8.533 4.805 43.995 1.00 35.73 312 ASN A CA 1
ATOM 2478 C C . ASN A 1 336 ? -9.188 6.091 43.485 1.00 36.62 312 ASN A C 1
ATOM 2479 O O . ASN A 1 336 ? -10.408 6.262 43.585 1.00 37.87 312 ASN A O 1
ATOM 2484 N N . SER A 1 337 ? -8.385 6.995 42.938 1.00 36.28 313 SER A N 1
ATOM 2485 C CA . SER A 1 337 ? -8.905 8.287 42.538 1.00 36.12 313 SER A CA 1
ATOM 2486 C C . SER A 1 337 ? -9.233 8.330 41.030 1.00 36.22 313 SER A C 1
ATOM 2487 O O . SER A 1 337 ? -9.573 9.385 40.505 1.00 36.44 313 SER A O 1
ATOM 2490 N N . PHE A 1 338 ? -9.154 7.180 40.351 1.00 36.43 314 PHE A N 1
ATOM 2491 C CA . PHE A 1 338 ? -9.444 7.115 38.914 1.00 35.74 314 PHE A CA 1
ATOM 2492 C C . PHE A 1 338 ? -10.886 6.656 38.582 1.00 35.86 314 PHE A C 1
ATOM 2493 O O . PHE A 1 338 ? -11.175 6.312 37.433 1.00 35.67 314 PHE A O 1
ATOM 2501 N N . GLY A 1 339 ? -11.778 6.677 39.578 1.00 36.21 315 GLY A N 1
ATOM 2502 C CA . GLY A 1 339 ? -13.196 6.304 39.406 1.00 36.19 315 GLY A CA 1
ATOM 2503 C C . GLY A 1 339 ? -13.438 5.060 38.563 1.00 37.18 315 GLY A C 1
ATOM 2504 O O . GLY A 1 339 ? -13.000 3.972 38.910 1.00 37.61 315 GLY A O 1
ATOM 2505 N N . LYS A 1 340 ? -14.125 5.240 37.439 1.00 37.78 316 LYS A N 1
ATOM 2506 C CA . LYS A 1 340 ? -14.357 4.200 36.415 1.00 38.41 316 LYS A CA 1
ATOM 2507 C C . LYS A 1 340 ? -13.081 3.432 35.990 1.00 37.85 316 LYS A C 1
ATOM 2508 O O . LYS A 1 340 ? -13.154 2.278 35.554 1.00 38.56 316 LYS A O 1
ATOM 2514 N N . TYR A 1 341 ? -11.917 4.065 36.112 1.00 35.74 317 TYR A N 1
ATOM 2515 C CA . TYR A 1 341 ? -10.674 3.498 35.581 1.00 34.65 317 TYR A CA 1
ATOM 2516 C C . TYR A 1 341 ? -9.744 2.927 36.644 1.00 34.09 317 TYR A C 1
ATOM 2517 O O . TYR A 1 341 ? -8.663 2.458 36.330 1.00 34.12 317 TYR A O 1
ATOM 2526 N N . LYS A 1 342 ? -10.170 2.972 37.900 1.00 35.03 318 LYS A N 1
ATOM 2527 C CA . LYS A 1 342 ? -9.469 2.276 38.968 1.00 35.55 318 LYS A CA 1
ATOM 2528 C C . LYS A 1 342 ? -9.304 0.781 38.609 1.00 35.90 318 LYS A C 1
ATOM 2529 O O . LYS A 1 342 ? -10.272 0.102 38.233 1.00 34.85 318 LYS A O 1
ATOM 2535 N N . GLY A 1 343 ? -8.064 0.299 38.712 1.00 36.12 319 GLY A N 1
ATOM 2536 C CA . GLY A 1 343 ? -7.750 -1.092 38.449 1.00 36.38 319 GLY A CA 1
ATOM 2537 C C . GLY A 1 343 ? -7.462 -1.332 36.977 1.00 37.08 319 GLY A C 1
ATOM 2538 O O . GLY A 1 343 ? -7.182 -2.462 36.603 1.00 36.07 319 GLY A O 1
ATOM 2539 N N . GLU A 1 344 ? -7.541 -0.286 36.141 1.00 36.60 320 GLU A N 1
ATOM 2540 C CA . GLU A 1 344 ? -7.175 -0.435 34.732 1.00 37.59 320 GLU A CA 1
ATOM 2541 C C . GLU A 1 344 ? -5.663 -0.453 34.662 1.00 37.34 320 GLU A C 1
ATOM 2542 O O . GLU A 1 344 ? -5.004 0.503 35.081 1.00 38.42 320 GLU A O 1
ATOM 2548 N N . LEU A 1 345 ? -5.128 -1.557 34.152 1.00 36.98 321 LEU A N 1
ATOM 2549 C CA . LEU A 1 345 ? -3.700 -1.722 33.950 1.00 36.76 321 LEU A CA 1
ATOM 2550 C C . LEU A 1 345 ? -3.325 -1.228 32.553 1.00 36.62 321 LEU A C 1
ATOM 2551 O O . LEU A 1 345 ? -4.022 -1.518 31.580 1.00 36.42 321 LEU A O 1
ATOM 2556 N N A GLN A 1 346 ? -2.227 -0.482 32.472 0.50 36.28 322 GLN A N 1
ATOM 2557 N N B GLN A 1 346 ? -2.221 -0.486 32.465 0.50 36.34 322 GLN A N 1
ATOM 2558 C CA A GLN A 1 346 ? -1.740 0.047 31.208 0.50 36.11 322 GLN A CA 1
ATOM 2559 C CA B GLN A 1 346 ? -1.756 0.080 31.202 0.50 36.23 322 GLN A CA 1
ATOM 2560 C C A GLN A 1 346 ? -0.250 -0.183 31.088 0.50 36.39 322 GLN A C 1
ATOM 2561 C C B GLN A 1 346 ? -0.250 -0.052 31.076 0.50 36.49 322 GLN A C 1
ATOM 2562 O O A GLN A 1 346 ? 0.450 -0.313 32.091 0.50 37.11 322 GLN A O 1
ATOM 2563 O O B GLN A 1 346 ? 0.468 0.024 32.070 0.50 37.36 322 GLN A O 1
ATOM 2574 N N . ILE A 1 347 ? 0.223 -0.255 29.851 1.00 36.28 323 ILE A N 1
ATOM 2575 C CA . ILE A 1 347 ? 1.639 -0.210 29.571 1.00 36.36 323 ILE A CA 1
ATOM 2576 C C . ILE A 1 347 ? 1.810 1.020 28.687 1.00 36.01 323 ILE A C 1
ATOM 2577 O O . ILE A 1 347 ? 1.121 1.165 27.689 1.00 35.10 323 ILE A O 1
ATOM 2582 N N . ILE A 1 348 ? 2.688 1.927 29.099 1.00 36.44 324 ILE A N 1
ATOM 2583 C CA . ILE A 1 348 ? 2.843 3.201 28.416 1.00 36.49 324 ILE A CA 1
ATOM 2584 C C . ILE A 1 348 ? 3.632 3.003 27.118 1.00 37.37 324 ILE A C 1
ATOM 2585 O O . ILE A 1 348 ? 4.631 2.280 27.102 1.00 37.72 324 ILE A O 1
ATOM 2590 N N . LEU A 1 349 ? 3.162 3.637 26.041 1.00 37.50 325 LEU A N 1
ATOM 2591 C CA . LEU A 1 349 ? 3.817 3.587 24.739 1.00 37.33 325 LEU A CA 1
ATOM 2592 C C . LEU A 1 349 ? 4.501 4.898 24.381 1.00 37.38 325 LEU A C 1
ATOM 2593 O O . LEU A 1 349 ? 5.509 4.884 23.683 1.00 38.65 325 LEU A O 1
ATOM 2598 N N . LYS A 1 350 ? 3.946 6.017 24.864 1.00 37.21 326 LYS A N 1
ATOM 2599 C CA . LYS A 1 350 ? 4.442 7.376 24.589 1.00 37.20 326 LYS A CA 1
ATOM 2600 C C . LYS A 1 350 ? 4.367 8.214 25.866 1.00 36.27 326 LYS A C 1
ATOM 2601 O O . LYS A 1 350 ? 3.473 8.019 26.695 1.00 35.42 326 LYS A O 1
ATOM 2607 N N . GLU A 1 351 ? 5.268 9.184 25.983 1.00 34.60 327 GLU A N 1
ATOM 2608 C CA . GLU A 1 351 ? 5.352 10.023 27.173 1.00 34.57 327 GLU A CA 1
ATOM 2609 C C . GLU A 1 351 ? 4.058 10.819 27.408 1.00 33.63 327 GLU A C 1
ATOM 2610 O O . GLU A 1 351 ? 3.475 11.354 26.462 1.00 34.09 327 GLU A O 1
ATOM 2616 N N . MET A 1 352 ? 3.631 10.893 28.668 1.00 32.86 328 MET A N 1
ATOM 2617 C CA . MET A 1 352 ? 2.506 11.734 29.091 1.00 32.44 328 MET A CA 1
ATOM 2618 C C . MET A 1 352 ? 2.869 12.395 30.422 1.00 32.49 328 MET A C 1
ATOM 2619 O O . MET A 1 352 ? 3.664 11.835 31.183 1.00 30.83 328 MET A O 1
ATOM 2624 N N . PRO A 1 353 ? 2.323 13.590 30.692 1.00 32.05 329 PRO A N 1
ATOM 2625 C CA . PRO A 1 353 ? 2.541 14.266 31.978 1.00 32.00 329 PRO A CA 1
ATOM 2626 C C . PRO A 1 353 ? 2.093 13.411 33.157 1.00 33.39 329 PRO A C 1
ATOM 2627 O O . PRO A 1 353 ? 1.219 12.547 32.999 1.00 35.10 329 PRO A O 1
ATOM 2631 N N . ILE A 1 354 ? 2.693 13.642 34.322 1.00 34.01 330 ILE A N 1
ATOM 2632 C CA . ILE A 1 354 ? 2.244 13.037 35.577 1.00 34.93 330 ILE A CA 1
ATOM 2633 C C . ILE A 1 354 ? 0.705 13.020 35.673 1.00 35.68 330 ILE A C 1
ATOM 2634 O O . ILE A 1 354 ? 0.038 14.020 35.381 1.00 34.93 330 ILE A O 1
ATOM 2639 N N . ASP A 1 355 ? 0.150 11.880 36.074 1.00 35.80 331 ASP A N 1
ATOM 2640 C CA . ASP A 1 355 ? -1.287 11.783 36.325 1.00 35.80 331 ASP A CA 1
ATOM 2641 C C . ASP A 1 355 ? -1.434 11.111 37.677 1.00 35.38 331 ASP A C 1
ATOM 2642 O O . ASP A 1 355 ? -1.135 9.925 37.830 1.00 36.08 331 ASP A O 1
ATOM 2647 N N A GLU A 1 356 ? -1.858 11.877 38.679 0.50 35.48 332 GLU A N 1
ATOM 2648 N N B GLU A 1 356 ? -1.922 11.885 38.632 0.50 35.81 332 GLU A N 1
ATOM 2649 C CA A GLU A 1 356 ? -1.916 11.365 40.057 0.50 35.83 332 GLU A CA 1
ATOM 2650 C CA B GLU A 1 356 ? -2.004 11.487 40.028 0.50 36.56 332 GLU A CA 1
ATOM 2651 C C A GLU A 1 356 ? -2.968 10.263 40.222 0.50 34.97 332 GLU A C 1
ATOM 2652 C C B GLU A 1 356 ? -3.015 10.351 40.236 0.50 35.38 332 GLU A C 1
ATOM 2653 O O A GLU A 1 356 ? -3.022 9.608 41.257 0.50 34.12 332 GLU A O 1
ATOM 2654 O O B GLU A 1 356 ? -3.071 9.748 41.302 0.50 34.47 332 GLU A O 1
ATOM 2665 N N . ARG A 1 357 ? -3.788 10.060 39.192 1.00 35.11 333 ARG A N 1
ATOM 2666 C CA . ARG A 1 357 ? -4.810 8.994 39.201 1.00 35.37 333 ARG A CA 1
ATOM 2667 C C . ARG A 1 357 ? -4.275 7.607 38.794 1.00 36.05 333 ARG A C 1
ATOM 2668 O O . ARG A 1 357 ? -5.021 6.613 38.745 1.00 36.26 333 ARG A O 1
ATOM 2676 N N . LYS A 1 358 ? -2.977 7.550 38.506 1.00 35.86 334 LYS A N 1
ATOM 2677 C CA . LYS A 1 358 ? -2.292 6.311 38.176 1.00 36.48 334 LYS A CA 1
ATOM 2678 C C . LYS A 1 358 ? -1.152 6.039 39.155 1.00 36.48 334 LYS A C 1
ATOM 2679 O O . LYS A 1 358 ? -0.446 6.964 39.550 1.00 37.51 334 LYS A O 1
ATOM 2685 N N . ASN A 1 359 ? -0.980 4.775 39.542 1.00 35.99 335 ASN A N 1
ATOM 2686 C CA . ASN A 1 359 ? 0.213 4.333 40.274 1.00 35.95 335 ASN A CA 1
ATOM 2687 C C . ASN A 1 359 ? 1.190 3.654 39.308 1.00 36.04 335 ASN A C 1
ATOM 2688 O O . ASN A 1 359 ? 0.766 2.877 38.450 1.00 36.51 335 ASN A O 1
ATOM 2693 N N . ILE A 1 360 ? 2.487 3.927 39.419 1.00 36.22 336 ILE A N 1
ATOM 2694 C CA . ILE A 1 360 ? 3.453 3.137 38.621 1.00 36.35 336 ILE A CA 1
ATOM 2695 C C . ILE A 1 360 ? 3.740 1.813 39.331 1.00 35.15 336 ILE A C 1
ATOM 2696 O O . ILE A 1 360 ? 4.016 1.794 40.528 1.00 35.06 336 ILE A O 1
ATOM 2701 N N . VAL A 1 361 ? 3.687 0.718 38.580 1.00 34.90 337 VAL A N 1
ATOM 2702 C CA . VAL A 1 361 ? 3.779 -0.631 39.154 1.00 33.77 337 VAL A CA 1
ATOM 2703 C C . VAL A 1 361 ? 5.133 -1.267 38.839 1.00 32.58 337 VAL A C 1
ATOM 2704 O O . VAL A 1 361 ? 5.736 -1.917 39.691 1.00 32.25 337 VAL A O 1
ATOM 2708 N N . GLY A 1 362 ? 5.616 -1.049 37.614 1.00 32.31 338 GLY A N 1
ATOM 2709 C CA . GLY A 1 362 ? 6.884 -1.582 37.173 1.00 31.01 338 GLY A CA 1
ATOM 2710 C C . GLY A 1 362 ? 7.261 -1.084 35.799 1.00 33.01 338 GLY A C 1
ATOM 2711 O O . GLY A 1 362 ? 6.667 -0.137 35.281 1.00 31.94 338 GLY A O 1
ATOM 2712 N N . THR A 1 363 ? 8.286 -1.704 35.216 1.00 33.70 339 THR A N 1
ATOM 2713 C CA . THR A 1 363 ? 8.732 -1.348 33.877 1.00 34.53 339 THR A CA 1
ATOM 2714 C C . THR A 1 363 ? 9.047 -2.618 33.103 1.00 34.88 339 THR A C 1
ATOM 2715 O O . THR A 1 363 ? 9.598 -3.570 33.657 1.00 35.09 339 THR A O 1
ATOM 2719 N N . ILE A 1 364 ? 8.685 -2.622 31.825 1.00 34.22 340 ILE A N 1
ATOM 2720 C CA . ILE A 1 364 ? 9.121 -3.667 30.914 1.00 33.54 340 ILE A CA 1
ATOM 2721 C C . ILE A 1 364 ? 10.626 -3.499 30.700 1.00 34.38 340 ILE A C 1
ATOM 2722 O O . ILE A 1 364 ? 11.113 -2.380 30.560 1.00 34.70 340 ILE A O 1
ATOM 2727 N N . ALA A 1 365 ? 11.348 -4.615 30.689 1.00 35.14 341 ALA A N 1
ATOM 2728 C CA . ALA A 1 365 ? 12.785 -4.625 30.472 1.00 35.77 341 ALA A CA 1
ATOM 2729 C C . ALA A 1 365 ? 13.131 -3.792 29.237 1.00 36.13 341 ALA A C 1
ATOM 2730 O O . ALA A 1 365 ? 12.459 -3.893 28.206 1.00 35.16 341 ALA A O 1
ATOM 2732 N N . GLU A 1 366 ? 14.173 -2.972 29.365 1.00 36.86 342 GLU A N 1
ATOM 2733 C CA . GLU A 1 366 ? 14.554 -1.986 28.352 1.00 39.49 342 GLU A CA 1
ATOM 2734 C C . GLU A 1 366 ? 14.840 -2.622 26.985 1.00 38.18 342 GLU A C 1
ATOM 2735 O O . GLU A 1 366 ? 14.467 -2.062 25.960 1.00 38.66 342 GLU A O 1
ATOM 2741 N N A GLU A 1 367 ? 15.502 -3.776 26.982 0.50 37.79 343 GLU A N 1
ATOM 2742 N N B GLU A 1 367 ? 15.498 -3.786 26.997 0.50 38.00 343 GLU A N 1
ATOM 2743 C CA A GLU A 1 367 ? 15.819 -4.483 25.742 0.50 37.58 343 GLU A CA 1
ATOM 2744 C CA B GLU A 1 367 ? 15.842 -4.520 25.772 0.50 37.98 343 GLU A CA 1
ATOM 2745 C C A GLU A 1 367 ? 14.565 -4.990 25.018 0.50 37.17 343 GLU A C 1
ATOM 2746 C C B GLU A 1 367 ? 14.628 -5.207 25.123 0.50 37.36 343 GLU A C 1
ATOM 2747 O O A GLU A 1 367 ? 14.608 -5.273 23.825 0.50 37.38 343 GLU A O 1
ATOM 2748 O O B GLU A 1 367 ? 14.766 -5.840 24.075 0.50 37.46 343 GLU A O 1
ATOM 2759 N N . GLU A 1 368 ? 13.453 -5.075 25.743 1.00 36.79 344 GLU A N 1
ATOM 2760 C CA . GLU A 1 368 ? 12.194 -5.627 25.196 1.00 36.17 344 GLU A CA 1
ATOM 2761 C C . GLU A 1 368 ? 11.138 -4.583 24.820 1.00 35.76 344 GLU A C 1
ATOM 2762 O O . GLU A 1 368 ? 10.031 -4.944 24.434 1.00 36.15 344 GLU A O 1
ATOM 2768 N N . LEU A 1 369 ? 11.469 -3.298 24.912 1.00 35.38 345 LEU A N 1
ATOM 2769 C CA . LEU A 1 369 ? 10.468 -2.261 24.659 1.00 36.46 345 LEU A CA 1
ATOM 2770 C C . LEU A 1 369 ? 9.952 -2.310 23.221 1.00 36.20 345 LEU A C 1
ATOM 2771 O O . LEU A 1 369 ? 8.781 -2.040 22.978 1.00 35.90 345 LEU A O 1
ATOM 2776 N N . PHE A 1 370 ? 10.824 -2.639 22.269 1.00 34.76 346 PHE A N 1
ATOM 2777 C CA . PHE A 1 370 ? 10.395 -2.733 20.873 1.00 34.20 346 PHE A CA 1
ATOM 2778 C C . PHE A 1 370 ? 9.286 -3.805 20.694 1.00 34.36 346 PHE A C 1
ATOM 2779 O O . PHE A 1 370 ? 8.505 -3.750 19.748 1.00 35.39 346 PHE A O 1
ATOM 2787 N N . LEU A 1 371 ? 9.229 -4.768 21.608 1.00 33.56 347 LEU A N 1
ATOM 2788 C CA . LEU A 1 371 ? 8.247 -5.842 21.545 1.00 34.33 347 LEU A CA 1
ATOM 2789 C C . LEU A 1 371 ? 6.809 -5.354 21.743 1.00 35.30 347 LEU A C 1
ATOM 2790 O O . LEU A 1 371 ? 5.877 -5.980 21.254 1.00 35.90 347 LEU A O 1
ATOM 2795 N N . LEU A 1 372 ? 6.652 -4.215 22.416 1.00 36.94 348 LEU A N 1
ATOM 2796 C CA . LEU A 1 372 ? 5.361 -3.532 22.559 1.00 38.73 348 LEU A CA 1
ATOM 2797 C C . LEU A 1 372 ? 4.616 -3.247 21.241 1.00 39.45 348 LEU A C 1
ATOM 2798 O O . LEU A 1 372 ? 3.377 -3.190 21.228 1.00 40.58 348 LEU A O 1
ATOM 2803 N N . ASP A 1 373 ? 5.364 -3.089 20.149 1.00 37.79 349 ASP A N 1
ATOM 2804 C CA . ASP A 1 373 ? 4.791 -2.859 18.834 1.00 37.55 349 ASP A CA 1
ATOM 2805 C C . ASP A 1 373 ? 4.033 -4.078 18.290 1.00 36.67 349 ASP A C 1
ATOM 2806 O O . ASP A 1 373 ? 3.238 -3.951 17.361 1.00 36.23 349 ASP A O 1
ATOM 2811 N N . TYR A 1 374 ? 4.294 -5.255 18.855 1.00 35.45 350 TYR A N 1
ATOM 2812 C CA . TYR A 1 374 ? 3.581 -6.473 18.473 1.00 35.81 350 TYR A CA 1
ATOM 2813 C C . TYR A 1 374 ? 2.292 -6.709 19.275 1.00 36.05 350 TYR A C 1
ATOM 2814 O O . TYR A 1 374 ? 1.533 -7.637 18.975 1.00 36.82 350 TYR A O 1
ATOM 2823 N N . VAL A 1 375 ? 2.043 -5.864 20.279 1.00 35.86 351 VAL A N 1
ATOM 2824 C CA . VAL A 1 375 ? 0.753 -5.859 20.961 1.00 35.69 351 VAL A CA 1
ATOM 2825 C C . VAL A 1 375 ? -0.196 -4.959 20.176 1.00 34.87 351 VAL A C 1
ATOM 2826 O O . VAL A 1 375 ? -0.311 -3.768 20.448 1.00 35.19 351 VAL A O 1
ATOM 2830 N N . GLY A 1 376 ? -0.861 -5.532 19.181 1.00 35.14 352 GLY A N 1
ATOM 2831 C CA . GLY A 1 376 ? -1.842 -4.776 18.417 1.00 34.63 352 GLY A CA 1
ATOM 2832 C C . GLY A 1 376 ? -3.248 -4.884 18.980 1.00 34.92 352 GLY A C 1
ATOM 2833 O O . GLY A 1 376 ? -3.462 -5.379 20.101 1.00 34.55 352 GLY A O 1
ATOM 2834 N N . ALA A 1 377 ? -4.203 -4.411 18.187 1.00 34.60 353 ALA A N 1
ATOM 2835 C CA . ALA A 1 377 ? -5.614 -4.498 18.501 1.00 35.38 353 ALA A CA 1
ATOM 2836 C C . ALA A 1 377 ? -6.015 -5.951 18.791 1.00 35.47 353 ALA A C 1
ATOM 2837 O O . ALA A 1 377 ? -5.886 -6.808 17.925 1.00 35.67 353 ALA A O 1
ATOM 2839 N N . TRP A 1 378 ? -6.467 -6.211 20.021 1.00 36.14 354 TRP A N 1
ATOM 2840 C CA . TRP A 1 378 ? -6.994 -7.533 20.449 1.00 37.33 354 TRP A CA 1
ATOM 2841 C C . TRP A 1 378 ? -5.937 -8.614 20.781 1.00 37.52 354 TRP A C 1
ATOM 2842 O O . TRP A 1 378 ? -6.280 -9.772 21.029 1.00 38.88 354 TRP A O 1
ATOM 2853 N N . THR A 1 379 ? -4.670 -8.231 20.773 1.00 37.64 355 THR A N 1
ATOM 2854 C CA . THR A 1 379 ? -3.564 -9.133 21.066 1.00 37.72 355 THR A CA 1
ATOM 2855 C C . THR A 1 379 ? -3.567 -9.529 22.546 1.00 37.32 355 THR A C 1
ATOM 2856 O O . THR A 1 379 ? -3.664 -8.685 23.434 1.00 37.32 355 THR A O 1
ATOM 2860 N N . GLN A 1 380 ? -3.459 -10.822 22.792 1.00 36.78 356 GLN A N 1
ATOM 2861 C CA . GLN A 1 380 ? -3.205 -11.332 24.127 1.00 36.74 356 GLN A CA 1
ATOM 2862 C C . GLN A 1 380 ? -1.719 -11.302 24.395 1.00 35.72 356 GLN A C 1
ATOM 2863 O O . GLN A 1 380 ? -0.924 -11.576 23.501 1.00 35.22 356 GLN A O 1
ATOM 2869 N N . PHE A 1 381 ? -1.350 -10.972 25.629 1.00 35.06 357 PHE A N 1
ATOM 2870 C CA . PHE A 1 381 ? 0.035 -11.053 26.073 1.00 34.31 357 PHE A CA 1
ATOM 2871 C C . PHE A 1 381 ? 0.028 -11.307 27.574 1.00 34.47 357 PHE A C 1
ATOM 2872 O O . PHE A 1 381 ? -0.990 -11.085 28.228 1.00 34.94 357 PHE A O 1
ATOM 2880 N N . THR A 1 382 ? 1.137 -11.809 28.112 1.00 33.48 358 THR A N 1
ATOM 2881 C CA . THR A 1 382 ? 1.340 -11.814 29.553 1.00 33.73 358 THR A CA 1
ATOM 2882 C C . THR A 1 382 ? 2.516 -10.918 29.940 1.00 34.10 358 THR A C 1
ATOM 2883 O O . THR A 1 382 ? 3.300 -10.470 29.096 1.00 34.02 358 THR A O 1
ATOM 2887 N N . CYS A 1 383 ? 2.629 -10.680 31.239 1.00 34.29 359 CYS A N 1
ATOM 2888 C CA . CYS A 1 383 ? 3.790 -10.045 31.820 1.00 34.32 359 CYS A CA 1
ATOM 2889 C C . CYS A 1 383 ? 4.387 -11.084 32.721 1.00 33.67 359 CYS A C 1
ATOM 2890 O O . CYS A 1 383 ? 3.665 -11.743 33.477 1.00 33.17 359 CYS A O 1
ATOM 2893 N N . VAL A 1 384 ? 5.701 -11.257 32.614 1.00 34.30 360 VAL A N 1
ATOM 2894 C CA . VAL A 1 384 ? 6.424 -12.214 33.433 1.00 35.08 360 VAL A CA 1
ATOM 2895 C C . VAL A 1 384 ? 7.613 -11.556 34.118 1.00 36.16 360 VAL A C 1
ATOM 2896 O O . VAL A 1 384 ? 8.142 -10.568 33.629 1.00 35.44 360 VAL A O 1
ATOM 2900 N N . GLU A 1 385 ? 8.025 -12.119 35.250 1.00 37.52 361 GLU A N 1
ATOM 2901 C CA . GLU A 1 385 ? 9.242 -11.688 35.928 1.00 39.96 361 GLU A CA 1
ATOM 2902 C C . GLU A 1 385 ? 10.476 -12.425 35.388 1.00 40.54 361 GLU A C 1
ATOM 2903 O O . GLU A 1 385 ? 10.380 -13.393 34.633 1.00 40.69 361 GLU A O 1
#

Radius of gyration: 23.43 Å; Cα contacts (8 Å, |Δi|>4): 795; chains: 1; bounding box: 51×57×60 Å

Nearest PDB structures (foldseek):
  1x7f-assembly1_A  TM=1.003E+00  e=2.714E-78  Bacillus cereus ATCC 14579
  2p0o-assembly1_A  TM=7.564E-01  e=9.990E-30  Enterococcus faecalis V583
  3nav-assembly1_B  TM=6.102E-01  e=4.535E-03  Vibrio cholerae O1 biovar El Tor str. N16961
  1wxj-assembly1_A  TM=5.663E-01  e=4.535E-03  Thermus thermophilus HB8
  4y6g-assembly1_A-2  TM=5.566E-01  e=1.245E-02  Salmonella enterica subsp. enterica serovar Typhimurium

InterPro domains:
  IPR008589 6-phospho-N-acetylmuramidase [PTHR38435] (1-360)
  IPR013785 Aldolase-type TIM barrel [G3DSA:3.20.20.70] (1-242)
  IPR017853 Glycoside hydrolase superfamily [SSF51445] (2-243)
  IPR029000 Cyclophilin-like domain superfamily [G3DSA:2.40.100.10] (243-361)
  IPR029000 Cyclophilin-like domain superfamily [SSF50891] (246-360)
  IPR043797 6-phospho-N-acetylmuramidase, N-terminal [PF19200] (5-239)
  IPR043894 6-phospho-N-acetylmuramidas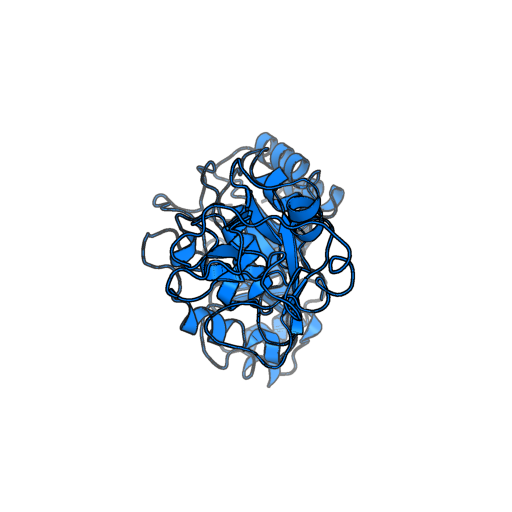e, C-terminal [PF05913] (246-358)

Organism: Bacillus cereus (strain ATCC 14579 / DSM 31 / CCUG 7414 / JCM 2152 / NBRC 15305 / NCIMB 9373 / NCTC 2599 / NRRL B-3711) (NCBI:txid226900)

Secondary structure (DSSP, 8-state):
---EEEEEE-GGGS-HHHHHHHHHHHHTTTEEEEEEEE---HHHHHHHHHHHHTT-EEEEEE-TT-----THHHHHHT-SEEEESS--SSHHHHHHTT-TT--EEEEETTS-SSHHHHHTTSS--GGGEEEE---B-STT-SBPHHHHHHHHHHHHHTT---EEEE--SS--B-SSS--S--BSBGGGTTS-HHHHHHHHHHTTS--EEEE-SB---HHHHHHHHHS-SSSEEEEEEE-TT--HHHHHHHHSS-EE--SS-BTTEEEE-THHHHHTTS---------B-TTEEEEE-GGGGGGTT-EEEE-S-B---TTEEEEEEE-GGGGGGGGG--TT-EEEEE-

Foldseek 3Di:
DAFAEEEEDECVVHPLVVLLVLLVLLLVLGHAEYEYEAEQAVSLLVSLVSSVVSNHAAEYEYDPVNDALPCVRCLNSVHQAYEDADDDQLCRLQVSQVHPSNYAYEYALLDLDPSVVRNVVPNHDLVSYAYEHFWDQDQPPADADVSSLSSLVSCVVSPHAYEWEAWAPVFDDADDPRGLTTTRHNVRSPAQRLLVLLVQLLSVRHRYYYHRGDDHDSVSSNSNSPDDRNAAEFEKDWDPPADPLNVCLAAVDFFWQAQVDDQFKRKRPVQCVVPVPDAFDFDDWDWQAAFWWKAFHPVNVSRHRIIIGTRHTDGTDSRIDTTTGTPPSNSVVVVSRHHGGIHHYDD